Protein 1ZKI (pdb70)

Sequence (240 aa):
PAREEQISAYSELVGLDDPVSLGDGVVAEVRLPAAHLRRNRGGVHGGALFSLDVTGLACSSSHGFDRRQSVTLECKINYIRAVADGEVRCVARVLHHAGRRSLVVEAEVRQGDDKLVAKGQGTFAQLPAREQISAYSSELVGLDPVSLGDDGVAEVRLPAAHLRRNRGGVHGGALFSLDVTGLACSSSSHGFDRQSVTLECKINYIRRAVADGEVRCVARVLHAGRRRSLVVEAEVRQGDKLVAKGQGTFAQL

CATH classification: 3.10.129.10

InterPro domains:
  IPR003736 Phenylacetic acid degradation-related domain [TIGR00369] (16-126)
  IPR006683 Thioesterase domain [PF03061] (44-118)
  IPR029069 HotDog domain superfamily [SSF54637] (10-128)
  IPR052723 Acyl-coenzyme A thioesterase PaaI [PTHR42856] (12-125)

Foldseek 3Di:
DDQVLDDPVCVVQPKAWDDEDALKTKIKGFDQVCQDPVQFDPVSVVVVLVSLRSVCSHVPSVWHKAFPDKDKDFDDTGNGGMKMKMKGWPDDDPFKTKMKMWIADVVRTGMIMITMITTD/DPPVLDDPVCVVLPKAWDDEADLKTKIKGFDQVCQDPVQFDPVSVVVVLVSLRSLCRHVHSVWHKAFPDKDKDFDDTGNGGMKMKMKGWPDDDPFKTKMKMFIADVPHTGMIMITMITTD

Organism: Pseudomonas aeruginosa (strain ATCC 15692 / DSM 22644 / CIP 104116 / JCM 14847 / LMG 12228 / 1C / PRS 101 / PAO1) (NCBI:txid208964)

Structure (mmCIF, N/CA/C/O backbone):
data_1ZKI
#
_entry.id   1ZKI
#
_cell.length_a   57.948
_cell.length_b   57.948
_cell.length_c   113.502
_cell.angle_alpha   90.00
_cell.angle_beta   90.00
_cell.angle_gamma   120.00
#
_symmetry.space_group_name_H-M   'P 31 2 1'
#
loop_
_entity.id
_entity.type
_entity.pdbx_description
1 polymer 'hypothetical protein PA5202'
2 non-polymer 'ACETIC ACID'
3 water water
#
loop_
_atom_site.group_PDB
_atom_site.id
_atom_site.type_symbol
_atom_site.label_atom_id
_atom_site.label_alt_id
_atom_site.label_comp_id
_atom_site.label_asym_id
_atom_site.label_entity_id
_atom_site.label_seq_id
_atom_site.pdbx_PDB_ins_code
_atom_site.Cartn_x
_atom_site.Cartn_y
_atom_site.Cartn_z
_atom_site.occupancy
_atom_site.B_iso_or_equiv
_atom_site.auth_seq_id
_atom_site.auth_comp_id
_atom_site.auth_asym_id
_atom_site.auth_atom_id
_atom_site.pdbx_PDB_model_num
ATOM 9 N N . PRO A 1 7 ? 17.848 14.686 11.422 1.00 50.86 5 PRO A N 1
ATOM 10 C CA . PRO A 1 7 ? 18.686 13.989 12.404 1.00 48.95 5 PRO A CA 1
ATOM 11 C C . PRO A 1 7 ? 18.549 12.468 12.257 1.00 47.01 5 PRO A C 1
ATOM 12 O O . PRO A 1 7 ? 17.770 11.995 11.427 1.00 46.82 5 PRO A O 1
ATOM 16 N N . ALA A 1 8 ? 19.305 11.708 13.041 1.00 44.87 6 ALA A N 1
A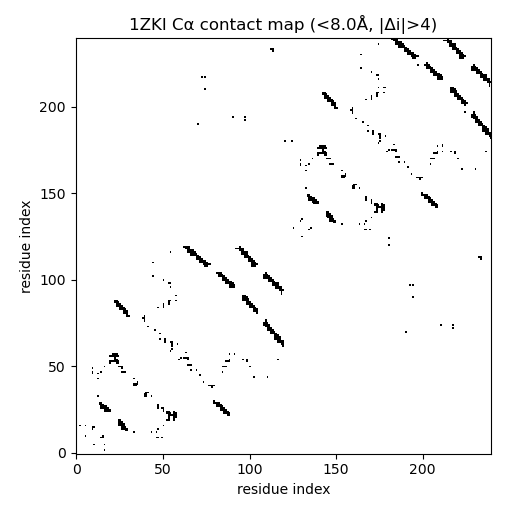TOM 17 C CA . ALA A 1 8 ? 19.242 10.249 12.973 1.00 42.78 6 ALA A CA 1
ATOM 18 C C . ALA A 1 8 ? 17.827 9.772 13.289 1.00 41.26 6 ALA A C 1
ATOM 19 O O . ALA A 1 8 ? 17.118 10.419 14.060 1.00 40.53 6 ALA A O 1
ATOM 21 N N . ARG A 1 9 ? 17.419 8.650 12.691 1.00 39.59 7 ARG A N 1
ATOM 22 C CA . ARG A 1 9 ? 16.077 8.098 12.917 1.00 37.97 7 ARG A CA 1
ATOM 23 C C . ARG A 1 9 ? 15.782 7.924 14.408 1.00 36.88 7 ARG A C 1
ATOM 24 O O . ARG A 1 9 ? 14.680 8.254 14.869 1.00 36.35 7 ARG A O 1
ATOM 32 N N A GLU A 1 10 ? 16.764 7.418 15.155 0.50 36.12 8 GLU A N 1
ATOM 33 N N B GLU A 1 10 ? 16.786 7.445 15.145 0.50 36.07 8 GLU A N 1
ATOM 34 C CA A GLU A 1 10 ? 16.604 7.169 16.591 0.50 35.64 8 GLU A CA 1
ATOM 35 C CA B GLU A 1 10 ? 16.691 7.177 16.585 0.50 35.54 8 GLU A CA 1
ATOM 36 C C A GLU A 1 10 ? 16.185 8.418 17.371 0.50 35.09 8 GLU A C 1
ATOM 37 C C B GLU A 1 10 ? 16.344 8.413 17.420 0.50 35.03 8 GLU A C 1
ATOM 38 O O A GLU A 1 10 ? 15.608 8.318 18.450 0.50 35.10 8 GLU A O 1
ATOM 39 O O B GLU A 1 10 ? 15.986 8.294 18.592 0.50 34.95 8 GLU A O 1
ATOM 50 N N . GLN A 1 11 ? 16.468 9.589 16.808 1.00 34.55 9 GLN A N 1
ATOM 51 C CA . GLN A 1 11 ? 16.152 10.869 17.448 1.00 33.68 9 GLN A CA 1
ATOM 52 C C . GLN A 1 11 ? 14.690 11.283 17.197 1.00 32.15 9 GLN A C 1
ATOM 53 O O . GLN A 1 11 ? 14.170 12.215 17.824 1.00 32.20 9 GLN A O 1
ATOM 67 N N . ILE A 1 13 ? 11.967 8.920 16.873 1.00 22.28 11 ILE A N 1
ATOM 68 C CA . ILE A 1 13 ? 11.030 7.827 17.108 1.00 19.77 11 ILE A CA 1
ATOM 69 C C . ILE A 1 13 ? 10.926 7.504 18.589 1.00 17.72 11 ILE A C 1
ATOM 70 O O . ILE A 1 13 ? 11.790 7.892 19.382 1.00 17.06 11 ILE A O 1
ATOM 75 N N . SER A 1 14 ? 9.859 6.808 18.956 1.00 15.28 12 SER A N 1
ATOM 76 C CA . SER A 1 14 ? 9.655 6.355 20.332 1.00 13.93 12 SER A CA 1
ATOM 77 C C . SER A 1 14 ? 9.261 4.875 20.272 1.00 12.90 12 SER A C 1
ATOM 78 O O . SER A 1 14 ? 8.974 4.360 19.188 1.00 12.28 12 SER A O 1
ATOM 81 N N . ALA A 1 15 ? 9.207 4.208 21.422 1.00 11.67 13 ALA A N 1
ATOM 82 C CA . ALA A 1 15 ? 8.737 2.821 21.461 1.00 11.26 13 ALA A CA 1
ATOM 83 C C . ALA A 1 15 ? 7.334 2.730 20.854 1.00 11.80 13 ALA A C 1
ATOM 84 O O . ALA A 1 15 ? 7.036 1.809 20.090 1.00 11.92 13 ALA A O 1
ATOM 86 N N . TYR A 1 16 ? 6.480 3.701 21.176 1.00 11.04 14 TYR A N 1
ATOM 87 C CA . TYR A 1 16 ? 5.113 3.644 20.674 1.00 11.40 14 TYR A CA 1
ATOM 88 C C . TYR A 1 16 ? 5.031 3.897 19.160 1.00 11.45 14 TYR A C 1
ATOM 89 O O . TYR A 1 16 ? 4.279 3.211 18.453 1.00 11.26 14 TYR A O 1
ATOM 98 N N . SER A 1 17 ? 5.813 4.844 18.646 1.00 11.39 15 SER A N 1
ATOM 99 C CA . SER A 1 17 ? 5.775 5.093 17.203 1.00 12.05 15 SER A CA 1
ATOM 100 C C . SER A 1 17 ? 6.261 3.843 16.468 1.00 11.77 15 SER A C 1
ATOM 101 O O . SER A 1 17 ? 5.725 3.478 15.438 1.00 12.18 15 SER A O 1
ATOM 104 N N . GLU A 1 18 ? 7.240 3.157 17.033 1.00 12.13 16 GLU A N 1
ATOM 105 C CA . GLU A 1 18 ? 7.726 1.890 16.455 1.00 11.98 16 GLU A CA 1
ATOM 106 C C . GLU A 1 18 ? 6.681 0.777 16.446 1.00 12.38 16 GLU A C 1
ATOM 107 O O . GLU A 1 18 ? 6.568 0.025 15.463 1.00 11.77 16 GLU A O 1
ATOM 113 N N . LEU A 1 19 ? 5.920 0.687 17.536 1.00 12.69 17 LEU A N 1
ATOM 114 C CA . LEU A 1 19 ? 4.861 -0.304 17.694 1.00 12.89 17 LEU A CA 1
ATOM 115 C C . LEU A 1 19 ? 3.817 -0.124 16.594 1.00 13.11 17 LEU A C 1
ATOM 116 O O . LEU A 1 19 ? 3.421 -1.079 15.923 1.00 12.86 17 LEU A O 1
ATOM 121 N N . VAL A 1 20 ? 3.385 1.114 16.404 1.00 12.28 18 VAL A N 1
ATOM 122 C CA . VAL A 1 20 ? 2.351 1.386 15.410 1.00 12.73 18 VAL A CA 1
ATOM 123 C C . VAL A 1 20 ? 2.889 1.176 13.983 1.00 13.35 18 VAL A C 1
ATOM 124 O O . VAL A 1 20 ? 2.133 0.816 13.065 1.00 13.47 18 VAL A O 1
ATOM 128 N N . GLY A 1 21 ? 4.191 1.402 13.809 1.00 13.29 19 GLY A N 1
ATOM 129 C CA . GLY A 1 21 ? 4.854 1.263 12.512 1.00 14.04 19 GLY A CA 1
ATOM 130 C C . GLY A 1 21 ? 5.051 2.586 11.790 1.00 13.94 19 GLY A C 1
ATOM 131 O O . GLY A 1 21 ? 5.170 2.623 10.552 1.00 13.67 19 GLY A O 1
ATOM 132 N N . LEU A 1 22 ? 5.111 3.672 12.564 1.00 14.03 20 LEU A N 1
ATOM 133 C CA . LEU A 1 22 ? 5.286 5.010 11.997 1.00 14.90 20 LEU A CA 1
ATOM 134 C C . LEU A 1 22 ? 6.716 5.149 11.505 1.00 15.47 20 LEU A C 1
ATOM 135 O O . LEU A 1 22 ? 7.650 4.745 12.178 1.00 16.82 20 LEU A O 1
ATOM 140 N N A ASP A 1 23 ? 6.870 5.830 10.386 0.50 15.14 21 ASP A N 1
ATOM 141 N N B ASP A 1 23 ? 6.881 5.626 10.268 0.50 15.42 21 ASP A N 1
ATOM 142 C CA A ASP A 1 23 ? 8.133 5.875 9.718 0.50 14.51 21 ASP A CA 1
ATOM 143 C CA B ASP A 1 23 ? 8.205 5.869 9.682 0.50 15.22 21 ASP A CA 1
ATOM 144 C C A ASP A 1 23 ? 8.362 7.311 9.221 0.50 14.56 21 ASP A C 1
ATOM 145 C C B ASP A 1 23 ? 8.315 7.335 9.282 0.50 14.87 21 ASP A C 1
ATOM 146 O O A ASP A 1 23 ? 7.746 7.722 8.237 0.50 13.90 21 ASP A O 1
ATOM 147 O O B ASP A 1 23 ? 7.583 7.783 8.399 0.50 14.29 21 ASP A O 1
ATOM 156 N N . PRO A 1 24 ? 9.232 8.090 9.909 1.00 14.93 22 PRO A N 1
ATOM 157 C CA . PRO A 1 24 ? 9.493 9.464 9.438 1.00 14.39 22 PRO A CA 1
ATOM 158 C C . PRO A 1 24 ? 9.998 9.458 8.000 1.00 14.12 22 PRO A C 1
ATOM 159 O O . PRO A 1 24 ? 10.782 8.573 7.6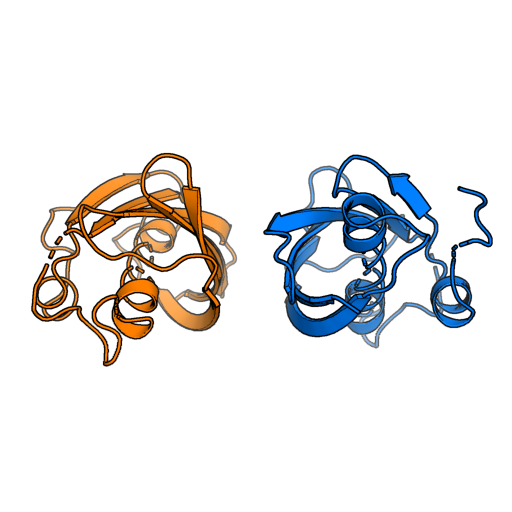38 1.00 14.78 22 PRO A O 1
ATOM 163 N N . VAL A 1 25 ? 9.530 10.416 7.198 1.00 13.10 23 VAL A N 1
ATOM 164 C CA . VAL A 1 25 ? 9.902 10.526 5.780 1.00 13.40 23 VAL A CA 1
ATOM 165 C C . VAL A 1 25 ? 10.771 11.757 5.530 1.00 14.11 23 VAL A C 1
ATOM 166 O O . VAL A 1 25 ? 11.832 11.658 4.887 1.00 14.04 23 VAL A O 1
ATOM 170 N N . SER A 1 26 ? 10.332 12.916 6.022 1.00 14.43 24 SER A N 1
ATOM 171 C CA . SER A 1 26 ? 11.083 14.155 5.814 1.00 15.66 24 SER A CA 1
ATOM 172 C C . SER A 1 26 ? 10.749 15.217 6.851 1.00 16.30 24 SER A C 1
ATOM 173 O O . SER A 1 26 ? 9.742 15.124 7.549 1.00 15.12 24 SER A O 1
ATOM 176 N N . LEU A 1 27 ? 11.616 16.214 6.932 1.00 17.43 25 LEU A N 1
ATOM 177 C CA . LEU A 1 27 ? 11.419 17.386 7.780 1.00 19.26 25 LEU A CA 1
ATOM 178 C C . LEU A 1 27 ? 11.827 18.626 7.005 1.00 20.54 25 LEU A C 1
ATOM 179 O O . LEU A 1 27 ? 12.825 18.609 6.269 1.00 20.98 25 LEU A O 1
ATOM 184 N N . GLY A 1 28 ? 11.071 19.699 7.189 1.00 20.65 26 GLY A N 1
ATOM 185 C CA . GLY A 1 28 ? 11.389 20.992 6.615 1.00 21.55 26 GLY A CA 1
ATOM 186 C C . GLY A 1 28 ? 11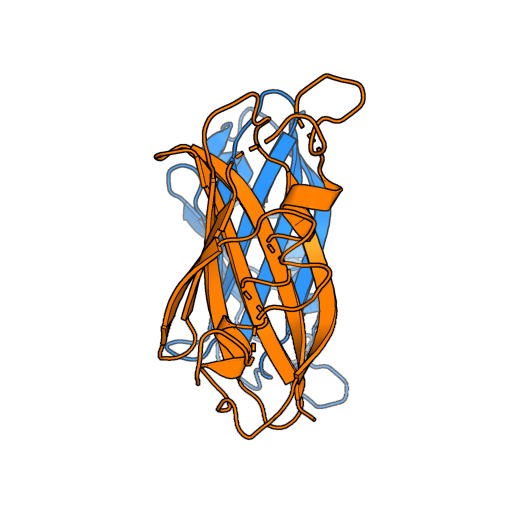.359 22.012 7.732 1.00 21.22 26 GLY A C 1
ATOM 187 O O . GLY A 1 28 ? 11.548 21.673 8.888 1.00 21.69 26 GLY A O 1
ATOM 188 N N . ASP A 1 29 ? 11.144 23.266 7.378 1.00 21.64 27 ASP A N 1
ATOM 189 C CA . ASP A 1 29 ? 11.131 24.338 8.354 1.00 20.74 27 ASP A CA 1
ATOM 190 C C . ASP A 1 29 ? 9.722 24.431 8.918 1.00 18.89 27 ASP A C 1
ATOM 191 O O . ASP A 1 29 ? 8.870 25.131 8.349 1.00 18.36 27 ASP A O 1
ATOM 196 N N . GLY A 1 30 ? 9.483 23.728 10.025 1.00 16.90 28 GLY A N 1
ATOM 197 C CA . GLY A 1 30 ? 8.156 23.709 10.661 1.00 15.28 28 GLY A CA 1
ATOM 198 C C . GLY A 1 30 ? 7.182 22.808 9.916 1.00 14.49 28 GLY A C 1
ATOM 199 O O . GLY A 1 30 ? 5.977 23.013 9.974 1.00 14.76 28 GLY A O 1
ATOM 200 N N A VAL A 1 31 ? 7.715 21.810 9.217 0.50 13.99 29 VAL A N 1
ATOM 201 N N B VAL A 1 31 ? 7.730 21.813 9.219 0.50 13.86 29 VAL A N 1
ATOM 202 C CA A VAL A 1 31 ? 6.900 20.857 8.461 0.50 13.35 29 VAL A CA 1
ATOM 203 C CA B VAL A 1 31 ? 6.959 20.856 8.422 0.50 13.11 29 VAL A CA 1
ATOM 204 C C A VAL A 1 31 ? 7.541 19.465 8.550 0.50 13.07 29 VAL A C 1
ATOM 205 C C B VAL A 1 31 ? 7.555 19.460 8.642 0.50 12.90 29 VAL A C 1
ATOM 206 O O A VAL A 1 31 ? 8.772 19.335 8.555 0.50 13.01 29 VAL A O 1
ATOM 207 O O B VAL A 1 31 ? 8.774 19.318 8.814 0.50 12.74 29 VAL A O 1
ATOM 214 N N . ALA A 1 32 ? 6.705 18.433 8.650 1.00 12.30 30 ALA A N 1
ATOM 215 C CA . ALA A 1 32 ? 7.183 17.058 8.696 1.00 12.20 30 ALA A CA 1
ATOM 216 C C . ALA A 1 32 ? 6.251 16.134 7.943 1.00 12.23 30 ALA A C 1
ATOM 217 O O . ALA A 1 32 ? 5.064 16.432 7.796 1.00 12.57 30 ALA A O 1
ATOM 219 N N . GLU A 1 33 ? 6.798 15.025 7.456 1.00 11.62 31 GLU A N 1
ATOM 220 C CA . GLU A 1 33 ? 5.997 13.989 6.823 1.00 12.53 31 GLU A CA 1
ATOM 221 C C . GLU A 1 33 ? 6.373 12.650 7.431 1.00 11.85 31 GLU A C 1
ATOM 222 O O . GLU A 1 33 ? 7.557 12.350 7.604 1.00 10.79 31 GLU A O 1
ATOM 228 N N . VAL A 1 34 ? 5.350 11.856 7.732 1.00 11.46 32 VAL A N 1
ATOM 229 C CA . VAL A 1 34 ? 5.515 10.513 8.297 1.00 11.26 32 VAL A CA 1
ATOM 230 C C . VAL A 1 34 ? 4.622 9.541 7.515 1.00 11.50 32 VAL A C 1
ATOM 231 O O . VAL A 1 34 ? 3.510 9.917 7.122 1.00 11.52 32 VAL A O 1
ATOM 235 N N . ARG A 1 35 ? 5.095 8.314 7.281 1.00 11.48 33 ARG A N 1
ATOM 236 C CA . ARG A 1 35 ? 4.288 7.308 6.574 1.00 11.62 33 ARG A CA 1
ATOM 237 C C . ARG A 1 35 ? 3.866 6.217 7.541 1.00 12.35 33 ARG A C 1
ATOM 238 O O . ARG A 1 35 ? 4.542 5.982 8.553 1.00 11.81 33 ARG A O 1
ATOM 246 N N . LEU A 1 36 ? 2.757 5.556 7.218 1.00 11.77 34 LEU A N 1
ATOM 247 C CA . LEU A 1 36 ? 2.215 4.460 8.020 1.00 12.40 34 LEU A CA 1
ATOM 248 C C . LEU A 1 36 ? 1.636 3.414 7.079 1.00 12.62 34 LEU A C 1
ATOM 249 O O . LEU A 1 36 ? 0.573 3.638 6.498 1.00 12.19 34 LEU A O 1
ATOM 254 N N . PRO A 1 37 ? 2.340 2.279 6.919 1.00 12.95 35 PRO A N 1
ATOM 255 C CA . PRO A 1 37 ? 1.790 1.181 6.122 1.00 13.44 35 PRO A CA 1
ATOM 256 C C . PRO A 1 37 ? 0.727 0.417 6.904 1.00 14.08 35 PRO A C 1
ATOM 257 O O . PRO A 1 37 ? 0.867 0.227 8.132 1.00 13.82 35 PRO A O 1
ATOM 269 N N . ALA A 1 39 ? -1.203 -2.682 8.447 1.00 14.46 37 ALA A N 1
ATOM 270 C CA . ALA A 1 39 ? -0.788 -3.974 8.953 1.00 13.35 37 ALA A CA 1
ATOM 271 C C . ALA A 1 39 ? -1.967 -4.576 9.704 1.00 12.45 37 ALA A C 1
ATOM 272 O O . ALA A 1 39 ? -2.875 -3.854 10.100 1.00 12.15 37 ALA A O 1
ATOM 274 N N . ALA A 1 40 ? -1.920 -5.889 9.916 1.00 11.96 38 ALA A N 1
ATOM 275 C CA . ALA A 1 40 ? -3.022 -6.610 10.548 1.00 11.59 38 ALA A CA 1
ATOM 276 C C . ALA A 1 40 ? -3.399 -5.960 11.887 1.00 11.71 38 ALA A C 1
ATOM 277 O O . ALA A 1 40 ? -4.588 -5.799 12.193 1.00 11.75 38 ALA A O 1
ATOM 279 N N . HIS A 1 41 ? -2.391 -5.589 12.680 1.00 10.97 39 HIS A N 1
ATOM 280 C CA . HIS A 1 41 ? -2.637 -5.084 14.029 1.00 11.10 39 HIS A CA 1
ATOM 281 C C . HIS A 1 41 ? -3.149 -3.642 14.079 1.00 11.36 39 HIS A C 1
ATOM 282 O O . HIS A 1 41 ? -3.360 -3.103 15.173 1.00 11.68 39 HIS A O 1
ATOM 289 N N . LEU A 1 42 ? -3.355 -3.021 12.916 1.00 11.19 40 LEU A N 1
ATOM 290 C CA . LEU A 1 42 ? -3.972 -1.691 12.840 1.00 12.15 40 LEU A CA 1
ATOM 291 C C . LEU A 1 42 ? -5.473 -1.752 12.545 1.00 12.43 40 LEU A C 1
ATOM 292 O O . LEU A 1 42 ? -6.141 -0.716 12.539 1.00 12.54 40 LEU A O 1
ATOM 297 N N . ARG A 1 43 ? -6.009 -2.957 12.318 1.00 13.05 41 ARG A N 1
ATOM 298 C CA A ARG A 1 43 ? -7.409 -3.059 11.904 0.50 13.16 41 ARG A CA 1
ATOM 299 C CA B ARG A 1 43 ? -7.422 -3.122 11.923 0.50 13.42 41 ARG A CA 1
ATOM 300 C C . ARG A 1 43 ? -8.378 -2.834 13.072 1.00 13.28 41 ARG A C 1
ATOM 301 O O . ARG A 1 43 ? -8.144 -3.271 14.213 1.00 12.47 41 ARG A O 1
ATOM 316 N N . ASN A 1 44 ? -9.453 -2.106 12.779 1.00 13.48 42 ASN A N 1
ATOM 317 C CA . ASN A 1 44 ? -10.543 -1.972 13.741 1.00 14.13 42 ASN A CA 1
ATOM 318 C C . ASN A 1 44 ? -11.555 -3.107 13.487 1.00 15.13 42 ASN A C 1
ATOM 319 O O . ASN A 1 44 ? -11.268 -4.033 12.726 1.00 14.59 42 ASN A O 1
ATOM 324 N N . ARG A 1 45 ? -12.720 -3.051 14.121 1.00 16.53 43 ARG A N 1
ATOM 325 C CA . ARG A 1 45 ? -13.686 -4.146 13.971 1.00 18.42 43 ARG A CA 1
ATOM 326 C C . ARG A 1 45 ? -14.237 -4.236 12.539 1.00 18.53 43 ARG A C 1
ATOM 327 O O . ARG A 1 45 ? -14.655 -5.310 12.097 1.00 19.16 43 ARG A O 1
ATOM 335 N N . GLY A 1 46 ? -14.207 -3.111 11.822 1.00 18.27 44 GLY A N 1
ATOM 336 C CA . GLY A 1 46 ? -14.640 -3.056 10.419 1.00 17.96 44 GLY A CA 1
ATOM 337 C C . GLY A 1 46 ? -13.557 -3.455 9.429 1.00 17.38 44 GLY A C 1
ATOM 338 O O . GLY A 1 46 ? -13.770 -3.437 8.207 1.00 17.51 44 GLY A O 1
ATOM 339 N N . GLY A 1 47 ? -12.388 -3.809 9.943 1.00 16.20 45 GLY A N 1
ATOM 340 C CA . GLY A 1 47 ? -11.281 -4.260 9.103 1.00 15.84 45 GLY A CA 1
ATOM 341 C C . GLY A 1 47 ? -10.513 -3.155 8.397 1.00 16.09 45 GLY A C 1
ATOM 342 O O . GLY A 1 47 ? -9.729 -3.441 7.475 1.00 17.28 45 GLY A O 1
ATOM 343 N N . VAL A 1 48 ? -10.714 -1.904 8.821 1.00 14.38 46 VAL A N 1
ATOM 344 C CA . VAL A 1 48 ? -9.980 -0.755 8.262 1.00 13.59 46 VAL A CA 1
ATOM 345 C C . VAL A 1 48 ? -9.017 -0.131 9.287 1.00 13.46 46 VAL A C 1
ATOM 346 O O . VAL A 1 48 ? -9.056 -0.474 10.471 1.00 11.80 46 VAL A O 1
ATOM 358 N N . HIS A 1 50 ? -7.520 1.705 12.133 1.00 12.72 48 HIS A N 1
ATOM 359 C CA . HIS A 1 50 ? -8.205 2.188 13.328 1.00 12.88 48 HIS A CA 1
ATOM 360 C C . HIS A 1 50 ? -8.000 3.697 13.488 1.00 11.88 48 HIS A C 1
ATOM 361 O O . HIS A 1 50 ? -6.917 4.224 13.209 1.00 12.00 48 HIS A O 1
ATOM 368 N N . GLY A 1 51 ? -9.053 4.391 13.908 1.00 12.79 49 GLY A N 1
ATOM 369 C CA . GLY A 1 51 ? -8.961 5.823 14.172 1.00 12.85 49 GLY A CA 1
ATOM 370 C C . GLY A 1 51 ? -7.839 6.178 15.143 1.00 12.27 49 GLY A C 1
ATOM 371 O O . GLY A 1 51 ? -7.241 7.247 15.034 1.00 12.34 49 GLY A O 1
ATOM 372 N N . GLY A 1 52 ? -7.566 5.294 16.103 1.00 11.56 50 GLY A N 1
ATOM 373 C CA . GLY A 1 52 ? -6.475 5.534 17.035 1.00 11.73 50 GLY A CA 1
ATOM 374 C C . GLY A 1 52 ? -5.117 5.517 16.344 1.00 11.93 50 GLY A C 1
ATOM 375 O O . GLY A 1 52 ? -4.213 6.275 16.713 1.00 12.25 50 GLY A O 1
ATOM 376 N N . ALA A 1 53 ? -4.953 4.627 15.360 1.00 11.02 51 ALA A N 1
ATOM 377 C CA . ALA A 1 53 ? -3.681 4.549 14.621 1.00 11.70 51 ALA A CA 1
ATOM 378 C C . ALA A 1 53 ? -3.484 5.792 13.768 1.00 11.77 51 ALA A C 1
ATOM 379 O O . ALA A 1 53 ? -2.387 6.360 13.709 1.00 11.71 51 ALA A O 1
ATOM 381 N N . LEU A 1 54 ? -4.562 6.233 13.134 1.00 11.31 52 LEU A N 1
ATOM 382 C CA . LEU A 1 54 ? -4.517 7.484 12.370 1.00 12.12 52 LEU A CA 1
ATOM 383 C C . LEU A 1 54 ? -4.192 8.685 13.263 1.00 11.76 52 LEU A C 1
ATOM 384 O O . LEU A 1 54 ? -3.374 9.538 12.885 1.00 11.50 52 LEU A O 1
ATOM 389 N N . PHE A 1 55 ? -4.809 8.757 14.439 1.00 12.10 53 PHE A N 1
ATOM 390 C CA . PHE A 1 55 ? -4.493 9.844 15.345 1.00 11.81 53 PHE A CA 1
ATOM 391 C C . PHE A 1 55 ? -3.032 9.770 15.803 1.00 11.74 53 PHE A C 1
ATOM 392 O O . PHE A 1 55 ? -2.365 10.796 15.893 1.00 12.69 53 PHE A O 1
ATOM 400 N N . SER A 1 56 ? -2.544 8.567 16.106 1.00 11.63 54 SER A N 1
ATOM 401 C CA . SER A 1 56 ? -1.164 8.381 16.564 1.00 11.37 54 SER A CA 1
ATOM 402 C C . SER A 1 56 ? -0.200 8.888 15.495 1.00 11.72 54 SER A C 1
ATOM 403 O O . SER A 1 56 ? 0.733 9.616 15.785 1.00 11.57 54 SER A O 1
ATOM 406 N N . LEU A 1 57 ? -0.467 8.522 14.248 1.00 11.15 55 LEU A N 1
ATOM 407 C CA . LEU A 1 57 ? 0.289 9.043 13.128 1.00 11.80 55 LEU A CA 1
ATOM 408 C C . LEU A 1 57 ? 0.286 10.573 13.135 1.00 12.57 55 LEU A C 1
ATOM 409 O O . LEU A 1 57 ? 1.363 11.209 13.062 1.00 12.12 55 LEU A O 1
ATOM 422 N N . ASP A 1 59 ? -0.410 12.762 15.623 1.00 13.60 57 ASP A N 1
ATOM 423 C CA . ASP A 1 59 ? 0.266 13.337 16.798 1.00 14.11 57 ASP A CA 1
ATOM 424 C C . ASP A 1 59 ? 1.798 13.290 16.630 1.00 13.88 57 ASP A C 1
ATOM 425 O O . ASP A 1 59 ? 2.514 14.271 16.915 1.00 14.15 57 ASP A O 1
ATOM 430 N N . VAL A 1 60 ? 2.308 12.159 16.147 1.00 12.70 58 VAL A N 1
ATOM 431 C CA . VAL A 1 60 ? 3.745 12.022 15.933 1.00 12.43 58 VAL A CA 1
ATOM 432 C C . VAL A 1 60 ? 4.266 12.999 14.877 1.00 11.85 58 VAL A C 1
ATOM 433 O O . VAL A 1 60 ? 5.298 13.637 15.081 1.00 12.17 58 VAL A O 1
ATOM 437 N N . THR A 1 61 ? 3.560 13.096 13.754 1.00 10.99 59 THR A N 1
ATOM 438 C CA . THR A 1 61 ? 3.952 14.019 12.682 1.00 10.75 59 THR A CA 1
ATOM 439 C C . THR A 1 61 ? 3.936 15.476 13.170 1.00 10.72 59 THR A C 1
ATOM 440 O O . THR A 1 61 ? 4.842 16.246 12.875 1.00 10.18 59 THR A O 1
ATOM 452 N N . GLY A 1 63 ? 4.341 16.482 16.289 1.00 11.72 61 GLY A N 1
ATOM 453 C CA . GLY A 1 63 ? 5.487 16.640 17.193 1.00 11.59 61 GLY A CA 1
ATOM 454 C C . GLY A 1 63 ? 6.790 16.899 16.442 1.00 11.89 61 GLY A C 1
ATOM 455 O O . GLY A 1 63 ? 7.605 17.735 16.852 1.00 12.28 61 GLY A O 1
ATOM 456 N N . LEU A 1 64 ? 6.980 16.167 15.345 1.00 11.25 62 LEU A N 1
ATOM 457 C CA . LEU A 1 64 ? 8.168 16.304 14.508 1.00 11.09 62 LEU A CA 1
ATOM 458 C C . L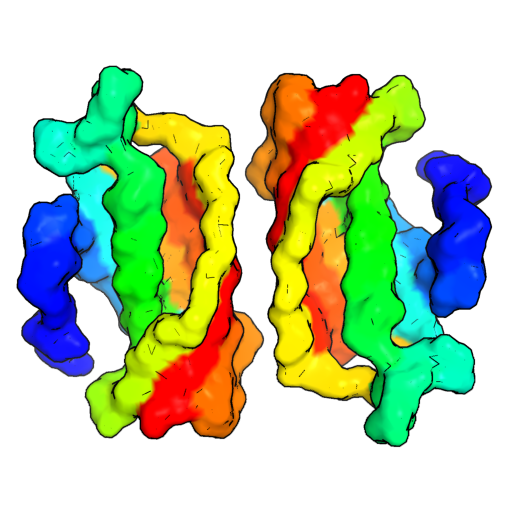EU A 1 64 ? 8.198 17.656 13.791 1.00 11.39 62 LEU A C 1
ATOM 459 O O . LEU A 1 64 ? 9.252 18.273 13.656 1.00 11.04 62 LEU A O 1
ATOM 464 N N . ALA A 1 65 ? 7.031 18.124 13.335 1.00 11.37 63 ALA A N 1
ATOM 465 C CA . ALA A 1 65 ? 6.928 19.467 12.762 1.00 11.55 63 ALA A CA 1
ATOM 466 C C . ALA A 1 65 ? 7.325 20.515 13.799 1.00 12.56 63 ALA A C 1
ATOM 467 O O . ALA A 1 65 ? 8.077 21.430 13.489 1.00 12.17 63 ALA A O 1
ATOM 469 N N . CYS A 1 66 ? 6.855 20.356 15.039 1.00 12.27 64 CYS A N 1
ATOM 470 C CA . CYS A 1 66 ? 7.250 21.270 16.118 1.00 14.13 64 CYS A CA 1
ATOM 471 C C . CYS A 1 66 ? 8.749 21.240 16.341 1.00 14.68 64 CYS A C 1
ATOM 472 O O . CYS A 1 66 ? 9.381 22.281 16.422 1.00 14.58 64 CYS A O 1
ATOM 475 N N . SER A 1 67 ? 9.315 20.040 16.401 1.00 15.07 65 SER A N 1
ATOM 476 C CA . SER A 1 67 ? 10.752 19.900 16.573 1.00 15.96 65 SER A CA 1
ATOM 477 C C . SER A 1 67 ? 11.535 20.546 15.434 1.00 16.42 65 SER A C 1
ATOM 478 O O . SER A 1 67 ? 12.626 21.086 15.652 1.00 17.10 65 SER A O 1
ATOM 481 N N . SER A 1 68 ? 10.985 20.528 14.223 1.00 17.12 66 SER A N 1
ATOM 482 C CA . SER A 1 68 ? 11.702 21.137 13.098 1.00 18.10 66 SER A CA 1
ATOM 483 C C . SER A 1 68 ? 11.650 22.661 13.174 1.00 18.58 66 SER A C 1
ATOM 484 O O . SER A 1 68 ? 12.467 23.343 12.555 1.00 19.51 66 SER A O 1
ATOM 487 N N . SER A 1 69 ? 10.700 23.183 13.946 1.00 18.99 67 SER A N 1
ATOM 488 C CA . SER A 1 69 ? 10.551 24.621 14.163 1.00 19.45 67 SER A CA 1
ATOM 489 C C . SER A 1 69 ? 11.442 25.115 15.301 1.00 19.79 67 SER A C 1
ATOM 490 O O . SER A 1 69 ? 12.212 26.072 15.122 1.00 19.69 67 SER A O 1
ATOM 493 N N . HIS A 1 70 ? 11.335 24.484 16.473 1.00 19.80 68 HIS A N 1
ATOM 494 C CA . HIS A 1 70 ? 12.136 24.916 17.635 1.00 20.55 68 HIS A CA 1
ATOM 495 C C . HIS A 1 70 ? 13.517 24.250 17.761 1.00 21.10 68 HIS A C 1
ATOM 496 O O . HIS A 1 70 ? 14.343 24.660 18.596 1.00 21.52 68 HIS A O 1
ATOM 503 N N . GLY A 1 71 ? 13.771 23.247 16.922 1.00 21.49 69 GLY A N 1
ATOM 504 C CA . GLY A 1 71 ? 15.022 22.490 16.972 1.00 21.58 69 GLY A CA 1
ATOM 505 C C . GLY A 1 71 ? 14.893 21.283 17.880 1.00 22.20 69 GLY A C 1
ATOM 506 O O . GLY A 1 71 ? 14.123 21.296 18.851 1.00 21.89 69 GLY A O 1
ATOM 507 N N . PHE A 1 72 ? 15.661 20.238 17.572 1.00 22.68 70 PHE A N 1
ATOM 508 C CA . PHE A 1 72 ? 15.613 18.988 18.341 1.00 23.14 70 PHE A CA 1
ATOM 509 C C . PHE A 1 72 ? 16.348 19.099 19.672 1.00 23.70 70 PHE A C 1
ATOM 510 O O . PHE A 1 72 ? 16.289 18.187 20.505 1.00 24.13 70 PHE A O 1
ATOM 518 N N . ASP A 1 73 ? 17.018 20.233 19.871 1.00 23.93 71 ASP A N 1
ATOM 519 C CA . ASP A 1 73 ? 17.670 20.555 21.138 1.00 24.67 71 ASP A CA 1
ATOM 520 C C . ASP A 1 73 ? 16.678 21.172 22.129 1.00 24.49 71 ASP A C 1
ATOM 521 O O . ASP A 1 73 ? 17.040 21.489 23.266 1.00 24.82 71 ASP A O 1
ATOM 526 N N . ARG A 1 74 ? 15.449 21.392 21.666 1.00 24.09 72 ARG A N 1
ATOM 527 C CA A ARG A 1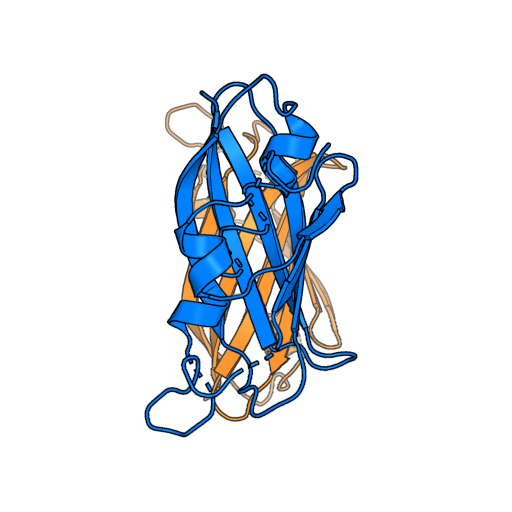 74 ? 14.367 21.871 22.520 0.50 23.88 72 ARG A CA 1
ATOM 528 C CA B ARG A 1 74 ? 14.367 21.882 22.514 0.50 23.83 72 ARG A CA 1
ATOM 529 C C . ARG A 1 74 ? 13.197 20.898 22.452 1.00 23.48 72 ARG A C 1
ATOM 530 O O . ARG A 1 74 ? 13.129 20.065 21.542 1.00 23.26 72 ARG A O 1
ATOM 545 N N . GLN A 1 75 ? 12.285 20.998 23.418 1.00 22.79 73 GLN A N 1
ATOM 546 C CA . GLN A 1 75 ? 11.165 20.067 23.496 1.00 22.57 73 GLN A CA 1
ATOM 547 C C . GLN A 1 75 ? 9.825 20.791 23.481 1.00 21.44 73 GLN A C 1
ATOM 548 O O . GLN A 1 75 ? 9.724 21.940 23.910 1.00 20.42 73 GLN A O 1
ATOM 554 N N . SER A 1 76 ? 8.809 20.099 22.965 1.00 20.25 74 SER A N 1
ATOM 555 C CA . SER A 1 76 ? 7.417 20.525 23.090 1.00 19.57 74 SER A CA 1
ATOM 556 C C . SER A 1 76 ? 6.581 19.281 23.363 1.00 19.25 74 SER A C 1
ATOM 557 O O . SER A 1 76 ? 7.005 18.160 23.047 1.00 19.75 74 SER A O 1
ATOM 560 N N . VAL A 1 77 ? 5.405 19.475 23.958 1.00 18.06 75 VAL A N 1
ATOM 561 C CA . VAL A 1 77 ? 4.488 18.368 24.236 1.00 17.33 75 VAL A CA 1
ATOM 562 C C . VAL A 1 77 ? 3.077 18.770 23.819 1.00 16.49 75 VAL A C 1
ATOM 563 O O . VAL A 1 77 ? 2.727 19.957 23.867 1.00 15.23 75 VAL A O 1
ATOM 567 N N . THR A 1 78 ? 2.289 17.788 23.397 1.00 16.39 76 THR A N 1
ATOM 568 C CA . THR A 1 78 ? 0.916 18.049 22.986 1.00 15.91 76 THR A CA 1
ATOM 569 C C . THR A 1 78 ? 0.063 18.518 24.171 1.00 15.10 76 THR A C 1
ATOM 570 O O . THR A 1 78 ? 0.004 17.831 25.217 1.00 14.92 76 THR A O 1
ATOM 574 N N . LEU A 1 79 ? -0.571 19.686 24.044 1.00 13.00 77 LEU A N 1
ATOM 575 C CA . LEU A 1 79 ? -1.596 20.088 25.005 1.00 12.70 77 LEU A CA 1
ATOM 576 C C . LEU A 1 79 ? -2.948 19.474 24.622 1.00 11.62 77 LEU A C 1
ATOM 577 O O . LEU A 1 79 ? -3.680 18.977 25.482 1.00 11.87 77 LEU A O 1
ATOM 582 N N . GLU A 1 80 ? -3.292 19.560 23.338 1.00 10.79 78 GLU A N 1
ATOM 583 C CA . GLU A 1 80 ? -4.594 19.072 22.867 1.00 10.53 78 GLU A CA 1
ATOM 584 C C . GLU A 1 80 ? -4.541 18.880 21.367 1.00 10.86 78 GLU A C 1
ATOM 585 O O . GLU A 1 80 ? -3.692 19.452 20.706 1.00 10.81 78 GLU A O 1
ATOM 591 N N . CYS A 1 81 ? -5.467 18.097 20.839 1.00 12.28 79 CYS A N 1
ATOM 592 C CA . CYS A 1 81 ? -5.568 17.901 19.389 1.00 11.61 79 CYS A CA 1
ATOM 593 C C . CYS A 1 81 ? -6.989 17.526 19.042 1.00 11.97 79 CYS A C 1
ATOM 594 O O . CYS A 1 81 ? -7.687 16.910 19.857 1.00 12.38 79 CYS A O 1
ATOM 597 N N . LYS A 1 82 ? -7.397 17.860 17.820 1.00 10.59 80 LYS A N 1
ATOM 598 C CA . LYS A 1 82 ? -8.734 17.565 17.319 1.00 11.27 80 LYS A CA 1
ATOM 599 C C . LYS A 1 82 ? -8.561 17.003 15.928 1.00 11.05 80 LYS A C 1
ATOM 600 O O . LYS A 1 82 ? -7.829 17.574 15.136 1.00 11.63 80 LYS A O 1
ATOM 606 N N . ILE A 1 83 ? -9.253 15.905 15.639 1.00 10.58 81 ILE A N 1
ATOM 607 C CA . ILE A 1 83 ? -9.119 15.218 14.349 1.00 10.24 81 ILE A CA 1
ATOM 608 C C . ILE A 1 83 ? -10.498 14.968 13.749 1.00 10.52 81 ILE A C 1
ATOM 609 O O . ILE A 1 83 ? -11.448 14.695 14.487 1.00 11.06 81 ILE A O 1
ATOM 614 N N . ASN A 1 84 ? -10.608 15.066 12.419 1.00 9.54 82 ASN A N 1
ATOM 615 C CA . ASN A 1 84 ? -11.787 14.596 11.681 1.00 10.44 82 ASN A CA 1
ATOM 616 C C . ASN A 1 84 ? -11.379 13.423 10.831 1.00 11.34 82 ASN A C 1
ATOM 617 O O . ASN A 1 84 ? -10.338 13.466 10.176 1.00 11.61 82 ASN A O 1
ATOM 622 N N . TYR A 1 85 ? -12.218 12.398 10.826 1.00 11.55 83 TYR A N 1
ATOM 623 C CA . TYR A 1 85 ? -12.003 11.218 9.985 1.00 11.82 83 TYR A CA 1
ATOM 624 C C . TYR A 1 85 ? -12.881 11.337 8.765 1.00 12.04 83 TYR A C 1
ATOM 625 O O . TYR A 1 85 ? -14.108 11.490 8.877 1.00 11.78 83 TYR A O 1
ATOM 634 N N . ILE A 1 86 ? -12.268 11.255 7.599 1.00 12.70 84 ILE A N 1
ATOM 635 C CA . ILE A 1 86 ? -13.019 11.558 6.379 1.00 14.08 84 ILE A CA 1
ATOM 636 C C . ILE A 1 86 ? -13.381 10.297 5.616 1.00 14.50 84 ILE A C 1
ATOM 637 O O . ILE A 1 86 ? -14.540 10.115 5.210 1.00 14.72 84 ILE A O 1
ATOM 642 N N . ARG A 1 87 ? -12.408 9.422 5.397 1.00 14.56 85 ARG A N 1
ATOM 643 C CA . ARG A 1 87 ? -12.762 8.104 4.858 1.00 15.79 85 ARG A CA 1
ATOM 644 C C . ARG A 1 87 ? -11.830 7.010 5.333 1.00 15.28 85 ARG A C 1
ATOM 645 O O . ARG A 1 87 ? -10.739 7.305 5.820 1.00 15.64 85 ARG A O 1
ATOM 653 N N . ALA A 1 88 ? -12.279 5.764 5.168 1.00 14.67 86 ALA A N 1
ATOM 654 C CA . ALA A 1 88 ? -11.582 4.599 5.705 1.00 14.55 86 ALA A CA 1
ATOM 655 C C . ALA A 1 88 ? -10.437 4.177 4.800 1.00 14.76 86 ALA A C 1
ATOM 656 O O . ALA A 1 88 ? -10.515 4.311 3.567 1.00 14.71 86 ALA A O 1
ATOM 658 N N . VAL A 1 89 ? -9.398 3.628 5.418 1.00 14.96 87 VAL A N 1
ATOM 659 C CA . VAL A 1 89 ? -8.250 3.068 4.708 1.00 16.05 87 VAL A CA 1
ATOM 660 C C . VAL A 1 89 ? -8.219 1.545 4.925 1.00 16.35 87 VAL A C 1
ATOM 661 O O . VAL A 1 89 ? -8.202 1.087 6.054 1.00 16.10 87 VAL A O 1
ATOM 665 N N . ALA A 1 90 ? -8.228 0.771 3.841 1.00 17.38 88 ALA A N 1
ATOM 666 C CA . ALA A 1 90 ? -8.287 -0.697 3.951 1.00 18.67 88 ALA A CA 1
ATOM 667 C C . ALA A 1 90 ? -6.950 -1.376 3.651 1.00 19.11 88 ALA A C 1
ATOM 668 O O . ALA A 1 90 ? -6.724 -2.528 4.047 1.00 19.26 88 ALA A O 1
ATOM 670 N N . ASP A 1 91 ? -6.064 -0.674 2.949 1.00 18.64 89 ASP A N 1
ATOM 671 C CA . ASP A 1 91 ? -4.771 -1.257 2.597 1.00 19.25 89 ASP A CA 1
ATOM 672 C C . ASP A 1 91 ? -3.779 -0.205 2.133 1.00 17.90 89 ASP A C 1
ATOM 673 O O . ASP A 1 91 ? -4.126 0.979 2.023 1.00 18.23 89 ASP A O 1
ATOM 678 N N . GLY A 1 92 ? -2.560 -0.648 1.842 1.00 16.84 90 GLY A N 1
ATOM 679 C CA . GLY A 1 92 ? -1.516 0.232 1.332 1.00 16.24 90 GLY A CA 1
ATOM 680 C C . GLY A 1 92 ? -0.962 1.075 2.464 1.00 16.25 90 GLY A C 1
ATOM 681 O O . GLY A 1 92 ? -0.913 0.623 3.611 1.00 17.61 90 GLY A O 1
ATOM 682 N N . GLU A 1 93 ? -0.549 2.296 2.163 1.00 14.01 91 GLU A N 1
ATOM 683 C CA . GLU A 1 93 ? -0.030 3.159 3.212 1.00 12.75 91 GLU A CA 1
ATOM 684 C C . GLU A 1 93 ? -0.644 4.547 3.161 1.00 12.67 91 GLU A C 1
ATOM 685 O O . GLU A 1 93 ? -1.172 4.978 2.128 1.00 11.84 91 GLU A O 1
ATOM 691 N N . VAL A 1 94 ? -0.528 5.249 4.279 1.00 12.37 92 VAL A N 1
ATOM 692 C CA . VAL A 1 94 ? -0.941 6.648 4.328 1.00 11.67 92 VAL A CA 1
ATOM 693 C C . VAL A 1 94 ? 0.251 7.538 4.651 1.00 12.17 92 VAL A C 1
ATOM 694 O O . VAL A 1 94 ? 1.240 7.084 5.253 1.00 12.23 92 VAL A O 1
ATOM 698 N N . ARG A 1 95 ? 0.146 8.801 4.242 1.00 11.89 93 ARG A N 1
ATOM 699 C CA . ARG A 1 95 ? 1.150 9.811 4.540 1.00 11.79 93 ARG A CA 1
ATOM 700 C C . ARG A 1 95 ? 0.485 10.907 5.329 1.00 12.09 93 ARG A C 1
ATOM 701 O O . ARG A 1 95 ? -0.607 11.330 4.986 1.00 11.29 93 ARG A O 1
ATOM 709 N N . CYS A 1 96 ? 1.149 11.340 6.392 1.00 11.03 94 CYS A N 1
ATOM 710 C CA . CYS A 1 96 ? 0.715 12.511 7.143 1.00 11.07 94 CYS A CA 1
ATOM 711 C C . CYS A 1 96 ? 1.723 13.626 6.936 1.00 11.33 94 CYS A C 1
ATOM 712 O O . CYS A 1 96 ? 2.938 13.412 7.069 1.00 10.79 94 CYS A O 1
ATOM 715 N N . VAL A 1 97 ? 1.222 14.808 6.581 1.00 11.56 95 VAL A N 1
ATOM 716 C CA . VAL A 1 97 ? 2.053 16.011 6.535 1.00 11.50 95 VAL A CA 1
ATOM 717 C C . VAL A 1 97 ? 1.506 16.998 7.565 1.00 11.99 95 VAL A C 1
ATOM 718 O O . VAL A 1 97 ? 0.303 17.307 7.555 1.00 12.05 95 VAL A O 1
ATOM 722 N N . ALA A 1 98 ? 2.382 17.467 8.455 1.00 11.58 96 ALA A N 1
ATOM 723 C CA . ALA A 1 98 ? 2.001 18.423 9.479 1.00 12.26 96 ALA A CA 1
ATOM 724 C C . ALA A 1 98 ? 2.793 19.709 9.265 1.00 12.89 96 ALA A C 1
ATOM 725 O O . ALA A 1 98 ? 3.945 19.673 8.813 1.00 13.05 96 ALA A O 1
ATOM 727 N N . ARG A 1 99 ? 2.158 20.836 9.589 1.00 13.06 97 ARG A N 1
ATOM 728 C CA . ARG A 1 99 ? 2.727 22.148 9.354 1.00 14.70 97 ARG A CA 1
ATOM 729 C C . ARG A 1 99 ? 2.452 23.044 10.552 1.00 13.08 97 ARG A C 1
ATOM 730 O O . ARG A 1 99 ? 1.293 23.212 10.947 1.00 12.74 97 ARG A O 1
ATOM 738 N N . VAL A 1 100 ? 3.507 23.610 11.124 1.00 11.63 98 VAL A N 1
ATOM 739 C CA . VAL A 1 100 ? 3.363 24.604 12.187 1.00 11.27 98 VAL A CA 1
ATOM 740 C C . VAL A 1 100 ? 2.746 25.887 11.600 1.00 11.36 98 VAL A C 1
ATOM 741 O O . VAL A 1 100 ? 3.284 26.477 10.637 1.00 10.41 98 VAL A O 1
ATOM 745 N N . LEU A 1 101 ? 1.622 26.306 12.175 1.00 10.57 99 LEU A N 1
ATOM 746 C CA . LEU A 1 101 ? 0.922 27.527 11.729 1.00 11.23 99 LEU A CA 1
ATOM 747 C C . LEU A 1 101 ? 1.351 28.741 12.539 1.00 11.47 99 LEU A C 1
ATOM 748 O O . LEU A 1 101 ? 1.267 29.882 12.066 1.00 10.62 99 LEU A O 1
ATOM 753 N N A HIS A 1 102 ? 1.760 28.499 13.779 0.50 11.58 100 HIS A N 1
ATOM 754 N N B HIS A 1 102 ? 1.774 28.487 13.775 0.50 11.45 100 HIS A N 1
ATOM 755 C CA A HIS A 1 102 ? 2.288 29.554 14.630 0.50 12.31 100 HIS A CA 1
ATOM 756 C CA B HIS A 1 102 ? 2.225 29.528 14.690 0.50 12.08 100 HIS A CA 1
ATOM 757 C C A HIS A 1 102 ? 3.236 28.976 15.664 0.50 12.85 100 HIS A C 1
ATOM 758 C C B HIS A 1 102 ? 3.246 28.947 15.663 0.50 12.69 100 HIS A C 1
ATOM 759 O O A HIS A 1 102 ? 2.946 27.963 16.292 0.50 12.54 100 HIS A O 1
ATOM 760 O O B HIS A 1 102 ? 3.012 27.895 16.251 0.50 12.39 100 HIS A O 1
ATOM 773 N N . ALA A 1 103 ? 4.380 29.624 15.820 1.00 13.38 101 ALA A N 1
ATOM 774 C CA . ALA A 1 103 ? 5.348 29.229 16.842 1.00 14.89 101 ALA A CA 1
ATOM 775 C C . ALA A 1 103 ? 5.561 30.407 17.776 1.00 16.40 101 ALA A C 1
ATOM 776 O O . ALA A 1 103 ? 6.292 31.339 17.444 1.00 16.91 101 ALA A O 1
ATOM 778 N N . GLY A 1 104 ? 4.877 30.390 18.918 1.00 17.21 102 GLY A N 1
ATOM 779 C CA . GLY A 1 104 ? 5.021 31.434 19.924 1.00 18.86 102 GLY A CA 1
ATOM 780 C C . GLY A 1 104 ? 6.056 31.026 20.956 1.00 19.76 102 GLY A C 1
ATOM 781 O O . GLY A 1 104 ? 6.581 29.911 20.897 1.00 19.87 102 GLY A O 1
ATOM 782 N N . ARG A 1 105 ? 6.347 31.914 21.907 1.00 20.68 103 ARG A N 1
ATOM 783 C CA . ARG A 1 105 ? 7.313 31.592 22.963 1.00 21.99 103 ARG A CA 1
ATOM 784 C C . ARG A 1 105 ? 6.800 30.482 23.889 1.00 21.33 103 ARG A C 1
ATOM 785 O O . ARG A 1 105 ? 7.591 29.708 24.429 1.00 21.71 103 ARG A O 1
ATOM 793 N N . ARG A 1 106 ? 5.481 30.377 24.030 1.00 20.91 104 ARG A N 1
ATOM 794 C CA . ARG A 1 106 ? 4.899 29.419 24.971 1.00 20.76 104 ARG A CA 1
ATOM 795 C C . ARG A 1 106 ? 4.058 28.318 24.329 1.00 20.08 104 ARG A C 1
ATOM 796 O O . ARG A 1 106 ? 3.903 27.235 24.906 1.00 20.03 104 ARG A O 1
ATOM 804 N N . SER A 1 107 ? 3.526 28.581 23.142 1.00 18.63 105 SER A N 1
ATOM 805 C CA . SER A 1 107 ? 2.727 27.571 22.463 1.00 17.80 105 SER A CA 1
ATOM 806 C C . SER A 1 107 ? 2.934 27.568 20.963 1.00 17.03 105 SER A C 1
ATOM 807 O O . SER A 1 107 ? 3.357 28.570 20.375 1.00 17.31 105 SER A O 1
ATOM 810 N N . LEU A 1 108 ? 2.640 26.422 20.361 1.00 15.20 106 LEU A N 1
ATOM 811 C CA . LEU A 1 108 ? 2.661 26.273 18.922 1.00 14.11 106 LEU A CA 1
ATOM 812 C C . LEU A 1 108 ? 1.314 25.725 18.474 1.00 13.11 106 LEU A C 1
ATOM 813 O O . LEU A 1 108 ? 0.716 24.898 19.156 1.00 12.64 106 LEU A O 1
ATOM 818 N N . VAL A 1 109 ? 0.836 26.207 17.333 1.00 11.45 107 VAL A N 1
ATOM 819 C CA . VAL A 1 109 ? -0.354 25.657 16.705 1.00 11.34 107 VAL A CA 1
ATOM 820 C C . VAL A 1 109 ? 0.076 24.932 15.437 1.00 11.45 107 VAL A C 1
ATOM 821 O O . VAL A 1 109 ? 0.876 25.464 14.634 1.00 11.18 107 VAL A O 1
ATOM 825 N N . VAL A 1 110 ? -0.468 23.735 15.249 1.00 10.81 108 VAL A N 1
ATOM 826 C CA . VAL A 1 110 ? -0.052 22.868 14.143 1.00 11.91 108 VAL A CA 1
ATOM 827 C C . VAL A 1 110 ? -1.279 22.259 13.485 1.00 12.17 108 VAL A C 1
ATOM 828 O O . VAL A 1 110 ? -2.264 21.965 14.181 1.00 12.09 108 VAL A O 1
ATOM 832 N N . GLU A 1 111 ? -1.255 22.132 12.152 1.00 12.13 109 GLU A N 1
ATOM 833 C CA . GLU A 1 111 ? -2.311 21.408 11.449 1.00 13.53 109 GLU A CA 1
ATOM 834 C C . GLU A 1 111 ? -1.689 20.207 10.766 1.00 13.13 109 GLU A C 1
ATOM 835 O O . GLU A 1 111 ? -0.464 20.162 10.588 1.00 12.17 109 GLU A O 1
ATOM 841 N N . ALA A 1 112 ? -2.512 19.230 10.398 1.00 12.21 110 ALA A N 1
ATOM 842 C CA . ALA A 1 112 ? -1.992 18.054 9.694 1.00 12.74 110 ALA A CA 1
ATOM 843 C C . ALA A 1 112 ? -3.071 17.432 8.838 1.00 13.12 110 ALA A C 1
ATOM 844 O O . ALA A 1 112 ? -4.261 17.590 9.120 1.00 13.87 110 ALA A O 1
ATOM 846 N N . GLU A 1 113 ? -2.660 16.770 7.761 1.00 13.42 111 GLU A N 1
ATOM 847 C CA . GLU A 1 113 ? -3.583 16.013 6.938 1.00 15.20 111 GLU A CA 1
ATOM 848 C C . GLU A 1 113 ? -2.984 14.640 6.683 1.00 13.71 111 GLU A C 1
ATOM 849 O O . GLU A 1 113 ? -1.754 14.489 6.622 1.00 13.55 111 GLU A O 1
ATOM 855 N N . VAL A 1 114 ? -3.852 13.643 6.605 1.00 11.88 112 VAL A N 1
ATOM 856 C CA . VAL A 1 114 ? -3.450 12.288 6.252 1.00 12.13 112 VAL A CA 1
ATOM 857 C C . VAL A 1 114 ? -4.075 11.990 4.905 1.00 11.77 112 VAL A C 1
ATOM 858 O O . VAL A 1 114 ? -5.271 12.248 4.700 1.00 11.61 112 VAL A O 1
ATOM 862 N N . ARG A 1 115 ? -3.267 11.459 3.995 1.00 11.90 113 ARG A N 1
ATOM 863 C CA . ARG A 1 115 ? -3.735 11.159 2.645 1.00 12.72 113 ARG A CA 1
ATOM 864 C C . ARG A 1 115 ? -3.267 9.788 2.197 1.00 12.24 113 ARG A C 1
ATOM 865 O O . ARG A 1 115 ? -2.276 9.252 2.694 1.00 11.40 113 ARG A O 1
ATOM 873 N N . GLN A 1 116 ? -3.969 9.243 1.215 1.00 11.91 114 GLN A N 1
ATOM 874 C CA . GLN A 1 116 ? -3.422 8.157 0.409 1.00 13.09 114 GLN A CA 1
ATOM 875 C C . GLN A 1 116 ? -3.565 8.647 -1.035 1.00 13.18 114 GLN A C 1
ATOM 876 O O . GLN A 1 116 ? -4.657 8.614 -1.610 1.00 13.63 114 GLN A O 1
ATOM 882 N N . GLY A 1 117 ? -2.475 9.148 -1.605 1.00 13.76 115 GLY A N 1
ATOM 883 C CA . GLY A 1 117 ? -2.544 9.826 -2.903 1.00 15.79 115 GLY A CA 1
ATOM 884 C C . GLY A 1 117 ? -3.523 10.990 -2.879 1.00 16.42 115 GLY A C 1
ATOM 885 O O . GLY A 1 117 ? -3.431 11.867 -2.016 1.00 18.11 115 GLY A O 1
ATOM 886 N N A ASP A 1 118 ? -4.472 10.967 -3.818 0.50 16.59 116 ASP A N 1
ATOM 887 N N B ASP A 1 118 ? -4.479 11.007 -3.795 0.50 16.87 116 ASP A N 1
ATOM 888 C CA A ASP A 1 118 ? -5.518 11.997 -3.935 0.50 16.86 116 ASP A CA 1
ATOM 889 C CA B ASP A 1 118 ? -5.447 12.105 -3.821 0.50 17.36 116 ASP A CA 1
ATOM 890 C C A ASP A 1 118 ? -6.758 11.699 -3.072 0.50 16.49 116 ASP A C 1
ATOM 891 C C B ASP A 1 118 ? -6.532 11.986 -2.741 0.50 16.90 116 ASP A C 1
ATOM 892 O O A ASP A 1 118 ? -7.848 12.232 -3.321 0.50 16.37 116 ASP A O 1
ATOM 893 O O B ASP A 1 118 ? -7.298 12.925 -2.521 0.50 17.25 116 ASP A O 1
ATOM 902 N N . LYS A 1 119 ? -6.591 10.840 -2.072 1.00 15.84 117 LYS A N 1
ATOM 903 C CA . LYS A 1 119 ? -7.659 10.581 -1.117 1.00 15.72 117 LYS A CA 1
ATOM 904 C C . LYS A 1 119 ? -7.342 11.260 0.212 1.00 14.63 117 LYS A C 1
ATOM 905 O O . LYS A 1 119 ? -6.343 10.928 0.858 1.00 14.07 117 LYS A O 1
ATOM 911 N N . LEU A 1 1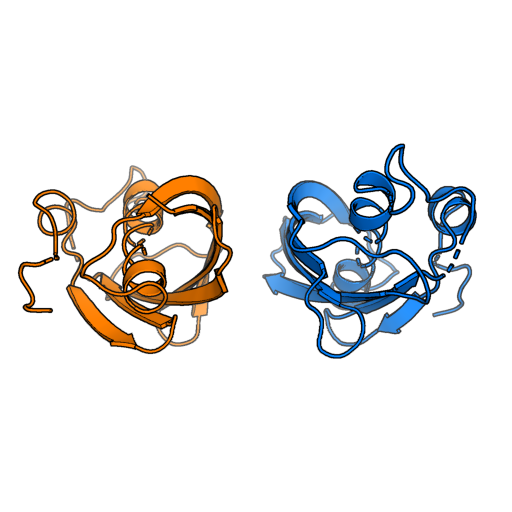20 ? -8.192 12.204 0.627 1.00 13.75 118 LEU A N 1
ATOM 912 C CA . LEU A 1 120 ? -8.063 12.789 1.964 1.00 13.06 118 LEU A CA 1
ATOM 913 C C . LEU A 1 120 ? -8.673 11.845 2.983 1.00 12.51 118 LEU A C 1
ATOM 914 O O . LEU A 1 120 ? -9.869 11.522 2.912 1.00 13.75 118 LEU A O 1
ATOM 919 N N . VAL A 1 121 ? -7.844 11.394 3.916 1.00 11.26 119 VAL A N 1
ATOM 920 C CA . VAL A 1 121 ? -8.270 10.412 4.916 1.00 11.47 119 VAL A CA 1
ATOM 921 C C . VAL A 1 121 ? -8.658 11.076 6.241 1.00 11.75 119 VAL A C 1
ATOM 922 O O . VAL A 1 121 ? -9.679 10.709 6.858 1.00 11.85 119 VAL A O 1
ATOM 926 N N . ALA A 1 122 ? -7.839 12.019 6.700 1.00 11.61 120 ALA A N 1
ATOM 927 C CA . ALA A 1 122 ? -8.130 12.695 7.990 1.00 11.30 120 ALA A CA 1
ATOM 928 C C . ALA A 1 122 ? -7.490 14.074 8.000 1.00 11.85 120 ALA A C 1
ATOM 929 O O . ALA A 1 122 ? -6.580 14.349 7.222 1.00 11.59 120 ALA A O 1
ATOM 931 N N . LYS A 1 123 ? -7.996 14.946 8.861 1.00 11.24 121 LYS A N 1
ATOM 932 C CA . LYS A 1 123 ? -7.471 16.305 8.962 1.00 12.03 121 LYS A CA 1
ATOM 933 C C . LYS A 1 123 ? -7.547 16.669 10.432 1.00 11.55 121 LYS A C 1
ATOM 934 O O . LYS A 1 123 ? -8.505 16.291 11.121 1.00 11.20 121 LYS A O 1
ATOM 940 N N . GLY A 1 124 ? -6.532 17.368 10.930 1.00 10.68 122 GLY A N 1
ATOM 941 C CA . GLY A 1 124 ? -6.582 17.808 12.339 1.00 10.82 122 GLY A CA 1
ATOM 942 C C . GLY A 1 124 ? -5.804 19.062 12.641 1.00 10.62 122 GLY A C 1
ATOM 943 O O . GLY A 1 124 ? -5.075 19.573 11.782 1.00 10.78 122 GLY A O 1
ATOM 944 N N . GLN A 1 125 ? -5.952 19.523 13.881 1.00 10.36 123 GLN A N 1
ATOM 945 C CA . GLN A 1 125 ? -5.353 20.761 14.356 1.00 11.20 123 GLN A CA 1
ATOM 946 C C . GLN A 1 125 ? -5.113 20.568 15.832 1.00 11.48 123 GLN A C 1
ATOM 947 O O . GLN A 1 125 ? -5.974 20.027 16.524 1.00 11.46 123 GLN A O 1
ATOM 953 N N . GLY A 1 126 ? -3.948 20.989 16.308 1.00 10.26 124 GLY A N 1
ATOM 954 C CA . GLY A 1 126 ? -3.605 20.835 17.736 1.00 11.18 124 GLY A CA 1
ATOM 955 C C . GLY A 1 126 ? -2.712 21.941 18.254 1.00 11.45 124 GLY A C 1
ATOM 956 O O . GLY A 1 126 ? -2.227 22.796 17.482 1.00 11.07 124 GLY A O 1
ATOM 957 N N . THR A 1 127 ? -2.473 21.903 19.561 1.00 10.73 125 THR A N 1
ATOM 958 C CA . THR A 1 127 ? -1.743 22.950 20.248 1.00 11.38 125 THR A CA 1
ATOM 959 C C . THR A 1 127 ? -0.684 22.242 21.058 1.00 11.78 125 THR A C 1
ATOM 960 O O . THR A 1 127 ? -0.974 21.260 21.757 1.00 11.66 125 THR A O 1
ATOM 964 N N . PHE A 1 128 ? 0.540 22.746 20.960 1.00 12.69 126 PHE A N 1
ATOM 965 C CA . PHE A 1 128 ? 1.681 22.211 21.705 1.00 14.35 126 PHE A CA 1
ATOM 966 C C . PHE A 1 128 ? 2.182 23.253 22.692 1.00 15.07 126 PHE A C 1
ATOM 967 O O . PHE A 1 128 ? 2.075 24.466 22.451 1.00 14.05 126 PHE A O 1
ATOM 975 N N . ALA A 1 129 ? 2.727 22.793 23.819 1.00 16.11 127 ALA A N 1
ATOM 976 C CA . ALA A 1 129 ? 3.308 23.706 24.791 1.00 17.70 127 ALA A CA 1
ATOM 977 C C . ALA A 1 129 ? 4.813 23.687 24.546 1.00 19.23 127 ALA A C 1
ATOM 978 O O . ALA A 1 129 ? 5.417 22.613 24.428 1.00 18.67 127 ALA A O 1
ATOM 980 N N . GLN A 1 130 ? 5.390 24.874 24.382 1.00 20.40 128 GLN A N 1
ATOM 981 C CA . GLN A 1 130 ? 6.832 25.021 24.196 1.00 22.68 128 GLN A CA 1
ATOM 982 C C . GLN A 1 130 ? 7.512 24.832 25.546 1.00 23.59 128 GLN A C 1
ATOM 983 O O . GLN A 1 130 ? 7.248 25.588 26.485 1.00 23.43 128 GLN A O 1
ATOM 989 N N . LEU A 1 131 ? 8.350 23.800 25.651 1.00 25.12 129 LEU A N 1
ATOM 990 C CA . LEU A 1 131 ? 9.114 23.566 26.878 1.00 26.77 129 LEU A CA 1
ATOM 991 C C . LEU A 1 131 ? 10.485 24.225 26.771 1.00 27.71 129 LEU A C 1
ATOM 992 O O . LEU A 1 131 ? 10.853 24.745 25.711 1.00 28.45 129 LEU A O 1
ATOM 997 N N . PRO B 1 7 ? -27.571 32.710 -4.576 1.00 57.15 5 PRO B N 1
ATOM 998 C CA . PRO B 1 7 ? -28.604 33.257 -3.704 1.00 57.08 5 PRO B CA 1
ATOM 999 C C . PRO B 1 7 ? -28.513 34.780 -3.625 1.00 56.94 5 PRO B C 1
ATOM 1000 O O . PRO B 1 7 ? -27.486 35.356 -3.997 1.00 57.13 5 PRO B O 1
ATOM 1004 N N . ALA B 1 8 ? -29.572 35.426 -3.150 1.00 56.61 6 ALA B N 1
ATOM 1005 C CA . ALA B 1 8 ? -29.501 36.854 -2.868 1.00 56.36 6 ALA B CA 1
ATOM 1006 C C . ALA B 1 8 ? -28.807 37.041 -1.522 1.00 56.10 6 ALA B C 1
ATOM 1007 O O . ALA B 1 8 ? -28.787 36.116 -0.703 1.00 56.22 6 ALA B O 1
ATOM 1009 N N . ARG B 1 9 ? -28.232 38.228 -1.309 1.00 55.66 7 ARG B N 1
ATOM 1010 C CA . ARG B 1 9 ? -27.590 38.601 -0.037 1.00 55.09 7 ARG B CA 1
ATOM 1011 C C . ARG B 1 9 ? -28.387 38.123 1.183 1.00 54.71 7 ARG B C 1
ATOM 1012 O O . ARG B 1 9 ? -27.810 37.735 2.204 1.00 54.76 7 ARG B O 1
ATOM 1020 N N . GLU B 1 10 ? -29.713 38.148 1.048 1.00 54.09 8 GLU B N 1
ATOM 1021 C CA . GLU B 1 10 ? -30.658 37.771 2.104 1.00 53.49 8 GLU B CA 1
ATOM 1022 C C . GLU B 1 10 ? -30.533 36.329 2.619 1.00 52.33 8 GLU B C 1
ATOM 1023 O O . GLU B 1 10 ? -30.615 36.094 3.825 1.00 52.44 8 GLU B O 1
ATOM 1029 N N . GLN B 1 11 ? -30.338 35.372 1.710 1.00 50.84 9 GLN B N 1
ATOM 1030 C CA . GLN B 1 11 ? -30.326 33.950 2.071 1.00 49.28 9 GLN B CA 1
ATOM 1031 C C . GLN B 1 11 ? -28.979 33.543 2.665 1.00 47.66 9 GLN B C 1
ATOM 1032 O O . GLN B 1 11 ? -28.721 32.354 2.927 1.00 47.58 9 GLN B O 1
ATOM 1046 N N . ILE B 1 13 ? -27.349 35.899 5.039 1.00 33.45 11 ILE B N 1
ATOM 1047 C CA . ILE B 1 13 ? -27.141 36.619 6.282 1.00 28.68 11 ILE B CA 1
ATOM 1048 C C . ILE B 1 13 ? -28.228 36.248 7.287 1.00 25.38 11 ILE B C 1
ATOM 1049 O O . ILE B 1 13 ? -29.296 35.753 6.925 1.00 24.70 11 ILE B O 1
ATOM 1054 N N . SER B 1 14 ? -27.935 36.447 8.558 1.00 20.83 12 SER B N 1
ATOM 1055 C CA . SER B 1 14 ? -28.944 36.278 9.581 1.00 17.50 12 SER B CA 1
ATOM 1056 C C . SER B 1 14 ? -28.912 37.509 10.464 1.00 16.22 12 SER B C 1
ATOM 1057 O O . SER B 1 14 ? -27.992 38.318 10.352 1.00 14.67 12 SER B O 1
ATOM 1060 N N . ALA B 1 15 ? -29.900 37.622 11.352 1.00 13.84 13 ALA B N 1
ATOM 1061 C CA . ALA B 1 15 ? -29.941 38.718 12.322 1.00 13.50 13 ALA B CA 1
ATOM 1062 C C . ALA B 1 15 ? -28.641 38.769 13.148 1.00 12.69 13 ALA B C 1
ATOM 1063 O O . ALA B 1 15 ? -28.081 39.849 13.398 1.00 12.98 13 ALA B O 1
ATOM 1065 N N . TYR B 1 16 ? -28.130 37.607 13.541 1.00 12.62 14 TYR B N 1
ATOM 1066 C CA . TYR B 1 16 ? -26.928 37.593 14.361 1.00 12.41 14 TYR B CA 1
ATOM 1067 C C . TYR B 1 16 ? -25.681 38.026 13.573 1.00 12.69 14 TYR B C 1
ATOM 1068 O O . TYR B 1 16 ? -24.836 38.765 14.110 1.00 12.60 14 TYR B O 1
ATOM 1077 N N . SER B 1 17 ? -25.563 37.571 12.320 1.00 12.86 15 SER B N 1
ATOM 1078 C CA A SER B 1 17 ? -24.437 37.977 11.468 0.50 12.96 15 SER B CA 1
ATOM 1079 C CA B SER B 1 17 ? -24.434 37.983 11.489 0.50 13.52 15 SER B CA 1
ATOM 1080 C C . SER B 1 17 ? -24.431 39.492 11.296 1.00 13.46 15 SER B C 1
ATOM 1081 O O . SER B 1 17 ? -23.384 40.127 11.344 1.00 13.20 15 SER B O 1
ATOM 1086 N N . GLU B 1 18 ? -25.617 40.056 11.110 1.00 13.45 16 GLU B N 1
ATOM 1087 C CA . GLU B 1 18 ? -25.743 41.500 10.981 1.00 14.30 16 GLU B CA 1
ATOM 1088 C C . GLU B 1 18 ? -25.362 42.217 12.289 1.00 14.10 16 GLU B C 1
ATOM 1089 O O . GLU B 1 18 ? -24.710 43.274 12.253 1.00 14.77 16 GLU B O 1
ATOM 1095 N N . LEU B 1 19 ? -25.745 41.647 13.436 1.00 13.99 17 LEU B N 1
ATOM 1096 C CA . LEU B 1 19 ? -25.404 42.246 14.748 1.00 14.39 17 LEU B CA 1
ATOM 1097 C C . LEU B 1 19 ? -23.876 42.359 14.932 1.00 14.24 17 LEU B C 1
ATOM 1098 O O . LEU B 1 19 ? -23.344 43.408 15.289 1.00 15.42 17 LEU B O 1
ATOM 1103 N N . VAL B 1 20 ? -23.185 41.270 14.664 1.00 14.07 18 VAL B N 1
ATOM 1104 C CA . VAL B 1 20 ? -21.731 41.196 14.834 1.00 14.08 18 VAL B CA 1
ATOM 1105 C C . VAL B 1 20 ? -21.041 42.099 13.802 1.00 13.61 18 VAL B C 1
ATOM 1106 O O . VAL B 1 20 ? -19.982 42.655 14.068 1.00 13.47 18 VAL B O 1
ATOM 1110 N N . GLY B 1 21 ? -21.668 42.256 12.637 1.00 13.43 19 GLY B N 1
ATOM 1111 C CA . GLY B 1 21 ? -21.136 43.124 11.573 1.00 13.81 19 GLY B CA 1
ATOM 1112 C C . GLY B 1 21 ? -20.441 42.343 10.474 1.00 13.55 19 GLY B C 1
ATOM 1113 O O . GLY B 1 21 ? -19.639 42.896 9.711 1.00 14.37 19 GLY B O 1
ATOM 1114 N N . LEU B 1 22 ? 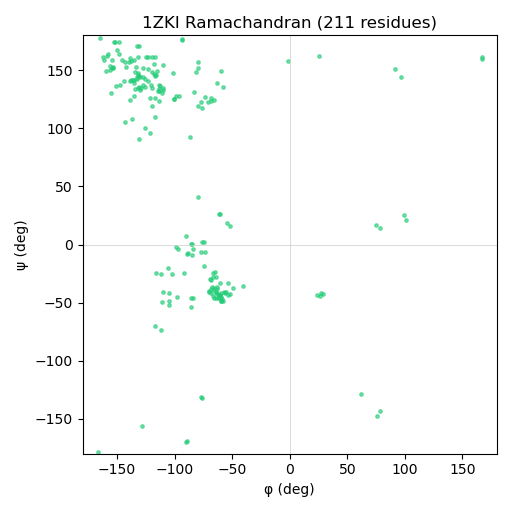-20.760 41.057 10.370 1.00 13.23 20 LEU B N 1
ATOM 1115 C CA . LEU B 1 22 ? -20.167 40.206 9.332 1.00 13.78 20 LEU B CA 1
ATOM 1116 C C . LEU B 1 22 ? -20.573 40.692 7.948 1.00 14.37 20 LEU B C 1
ATOM 1117 O O . LEU B 1 22 ? -21.737 41.048 7.719 1.00 14.88 20 LEU B O 1
ATOM 1122 N N . ASP B 1 23 ? -19.610 40.682 7.030 1.00 13.92 21 ASP B N 1
ATOM 1123 C CA . ASP B 1 23 ? -19.784 41.272 5.705 1.00 13.80 21 ASP B CA 1
ATOM 1124 C C . ASP B 1 23 ? -19.328 40.260 4.658 1.00 13.13 21 ASP B C 1
ATOM 1125 O O . ASP B 1 23 ? -18.144 40.204 4.340 1.00 12.86 21 ASP B O 1
ATOM 1130 N N . PRO B 1 24 ? -20.248 39.416 4.161 1.00 13.42 22 PRO B N 1
ATOM 1131 C CA . PRO B 1 24 ? -19.832 38.447 3.135 1.00 13.19 22 PRO B CA 1
ATOM 1132 C C . PRO B 1 24 ? -1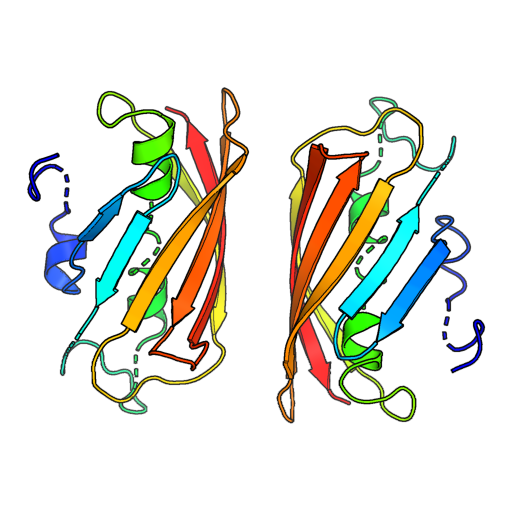9.223 39.087 1.877 1.00 13.37 22 PRO B C 1
ATOM 1133 O O . PRO B 1 24 ? -19.764 40.071 1.321 1.00 12.44 22 PRO B O 1
ATOM 1137 N N . VAL B 1 25 ? -18.122 38.502 1.420 1.00 12.97 23 VAL B N 1
ATOM 1138 C CA . VAL B 1 25 ? -17.348 39.054 0.310 1.00 13.23 23 VAL B CA 1
ATOM 1139 C C . VAL B 1 25 ? -17.570 38.254 -0.971 1.00 13.70 23 VAL B C 1
ATOM 1140 O O . VAL B 1 25 ? -17.868 38.818 -2.030 1.00 12.58 23 VAL B O 1
ATOM 1144 N N . SER B 1 26 ? -17.388 36.945 -0.877 1.00 14.10 24 SER B N 1
ATOM 1145 C CA . SER B 1 26 ? -17.533 36.076 -2.029 1.00 15.65 24 SER B CA 1
ATOM 1146 C C . SER B 1 26 ? -17.782 34.639 -1.617 1.00 16.70 24 SER B C 1
ATOM 1147 O O . SER B 1 26 ? -17.500 34.237 -0.475 1.00 15.91 24 SER B O 1
ATOM 1150 N N . LEU B 1 27 ? -18.281 33.856 -2.565 1.00 18.32 25 LEU B N 1
ATOM 1151 C CA . LEU B 1 27 ? -18.445 32.431 -2.330 1.00 20.56 25 LEU B CA 1
ATOM 1152 C C . LEU B 1 27 ? -18.550 31.675 -3.627 1.00 21.16 25 LEU B C 1
ATOM 1153 O O . LEU B 1 27 ? -19.019 32.206 -4.638 1.00 21.69 25 LEU B O 1
ATOM 1158 N N . GLY B 1 28 ? -18.087 30.436 -3.600 1.00 20.80 26 GLY B N 1
ATOM 1159 C CA . GLY B 1 28 ? -18.277 29.540 -4.725 1.00 21.08 26 GLY B CA 1
ATOM 1160 C C . GLY B 1 28 ? -17.421 28.319 -4.589 1.00 20.35 26 GLY B C 1
ATOM 1161 O O . GLY B 1 28 ? -16.358 28.382 -4.000 1.00 21.72 26 GLY B O 1
ATOM 1162 N N A ASP B 1 29 ? -17.846 27.255 -5.273 0.50 20.49 27 ASP B N 1
ATOM 1163 N N B ASP B 1 29 ? -17.936 27.189 -5.070 0.50 20.39 27 ASP B N 1
ATOM 1164 C CA A ASP B 1 29 ? -17.322 25.889 -5.163 0.50 19.51 27 ASP B CA 1
ATOM 1165 C CA B ASP B 1 29 ? -17.186 25.937 -5.200 0.50 19.40 27 ASP B CA 1
ATOM 1166 C C A ASP B 1 29 ? -16.592 25.553 -3.876 0.50 18.58 27 ASP B C 1
ATOM 1167 C C B ASP B 1 29 ? -16.604 25.409 -3.889 0.50 18.52 27 ASP B C 1
ATOM 1168 O O A ASP B 1 29 ? -15.374 25.333 -3.855 0.50 18.42 27 ASP B O 1
ATOM 1169 O O B ASP B 1 29 ? -15.478 24.897 -3.867 0.50 18.32 27 ASP B O 1
ATOM 1178 N N . GLY B 1 30 ? -17.376 25.528 -2.808 1.00 17.34 28 GLY B N 1
ATOM 1179 C CA . GLY B 1 30 ? -16.931 25.042 -1.502 1.00 15.94 28 GLY B CA 1
ATOM 1180 C C . GLY B 1 30 ? -15.951 25.961 -0.812 1.00 15.13 28 GLY B C 1
ATOM 1181 O O . GLY B 1 30 ? -15.236 25.517 0.064 1.00 14.23 28 GLY B O 1
ATOM 1182 N N . VAL B 1 31 ? -15.915 27.230 -1.221 1.00 14.03 29 VAL B N 1
ATOM 1183 C CA . VAL B 1 31 ? -15.105 28.256 -0.557 1.00 14.11 29 VAL B CA 1
ATOM 1184 C C . VAL B 1 31 ? -15.944 29.513 -0.323 1.00 13.48 29 VAL B C 1
ATOM 1185 O O . VAL B 1 31 ? -16.781 29.870 -1.148 1.00 13.32 29 VAL B O 1
ATOM 1189 N N . ALA B 1 32 ? -15.707 30.177 0.806 1.00 12.36 30 ALA B N 1
ATOM 1190 C CA . ALA B 1 32 ? -16.336 31.448 1.078 1.00 12.49 30 ALA B CA 1
ATOM 1191 C C . ALA B 1 32 ? -15.354 32.381 1.788 1.00 12.52 30 ALA B C 1
ATOM 1192 O O . ALA B 1 32 ? -14.426 31.940 2.494 1.00 12.51 30 ALA B O 1
ATOM 1194 N N . GLU B 1 33 ? -15.565 33.671 1.588 1.00 11.48 31 GLU B N 1
ATOM 1195 C CA . GLU B 1 33 ? -14.800 34.692 2.285 1.00 12.05 31 GLU B CA 1
ATOM 1196 C C . GLU B 1 33 ? -15.753 35.708 2.911 1.00 11.61 31 GLU B C 1
ATOM 1197 O O . GLU B 1 33 ? -16.713 36.150 2.252 1.00 11.53 31 GLU B O 1
ATOM 1203 N N . VAL B 1 34 ? -15.499 36.066 4.172 1.00 11.29 32 VAL B N 1
ATOM 1204 C CA . VAL B 1 34 ? -16.341 37.034 4.913 1.00 11.56 32 VAL B CA 1
ATOM 1205 C C . VAL B 1 34 ? -15.402 38.004 5.638 1.00 12.38 32 VAL B C 1
ATOM 1206 O O . VAL B 1 34 ? -14.381 37.582 6.190 1.00 12.80 32 VAL B O 1
ATOM 1210 N N . ARG B 1 35 ? -15.756 39.296 5.624 1.00 12.62 33 ARG B N 1
ATOM 1211 C CA . ARG B 1 35 ? -14.994 40.347 6.290 1.00 13.74 33 ARG B CA 1
ATOM 1212 C C . ARG B 1 35 ? -15.668 40.730 7.607 1.00 13.00 33 ARG B C 1
ATOM 1213 O O . ARG B 1 35 ? -16.896 40.704 7.725 1.00 13.62 33 ARG B O 1
ATOM 1221 N N . LEU B 1 36 ? -14.863 41.114 8.589 1.00 12.64 34 LEU B N 1
ATOM 1222 C CA . LEU B 1 36 ? -15.388 41.645 9.854 1.00 13.01 34 LEU B CA 1
ATOM 1223 C C . LEU B 1 36 ? -14.574 42.866 10.293 1.00 13.41 34 LEU B C 1
ATOM 1224 O O . LEU B 1 36 ? -13.400 42.709 10.674 1.00 13.22 34 LEU B O 1
ATOM 1229 N N . PRO B 1 37 ? -15.164 44.084 10.197 1.00 14.32 35 PRO B N 1
ATOM 1230 C CA . PRO B 1 37 ? -14.486 45.252 10.765 1.00 14.96 35 PRO B CA 1
ATOM 1231 C C . PRO B 1 37 ? -14.585 45.305 12.270 1.00 15.38 35 PRO B C 1
ATOM 1232 O O . PRO B 1 37 ? -15.623 44.921 12.842 1.00 15.31 35 PRO B O 1
ATOM 1244 N N . ALA B 1 39 ? -15.253 46.924 15.781 1.00 15.64 37 ALA B N 1
ATOM 1245 C CA . ALA B 1 39 ? -16.197 47.934 16.258 1.00 14.90 37 ALA B CA 1
ATOM 1246 C C . ALA B 1 39 ? -16.188 47.891 17.775 1.00 14.29 37 ALA B C 1
ATOM 1247 O O . ALA B 1 39 ? -15.786 46.893 18.375 1.00 13.77 37 ALA B O 1
ATOM 1249 N N . ALA B 1 40 ? -16.642 48.976 18.395 1.00 13.15 38 ALA B N 1
ATOM 1250 C CA . ALA B 1 40 ? -16.583 49.099 19.846 1.00 12.86 38 ALA B CA 1
ATOM 1251 C C . ALA B 1 40 ? -17.210 47.881 20.535 1.00 12.53 38 ALA B C 1
ATOM 1252 O O . ALA B 1 40 ? -16.657 47.349 21.509 1.00 12.48 38 ALA B O 1
ATOM 1254 N N . HIS B 1 41 ? -18.352 47.434 20.016 1.00 11.72 39 HIS B N 1
ATOM 1255 C CA . HIS B 1 41 ? -19.104 46.347 20.651 1.00 12.24 39 HIS B CA 1
ATOM 1256 C C . HIS B 1 41 ? -18.486 44.953 20.463 1.00 12.63 39 HIS B C 1
ATOM 1257 O O . HIS B 1 41 ? -19.034 43.966 20.949 1.00 12.85 39 HIS B O 1
ATOM 1264 N N . LEU B 1 42 ? -17.337 44.870 19.798 1.00 11.98 40 LEU B N 1
ATOM 1265 C CA . LEU B 1 42 ? -16.636 43.585 19.649 1.00 13.23 40 LEU B CA 1
ATOM 1266 C C . LEU B 1 42 ? -15.497 43.431 20.659 1.00 13.26 40 LEU B C 1
ATOM 1267 O O . LEU B 1 42 ? -14.835 42.388 20.695 1.00 13.83 40 LEU B O 1
ATOM 1272 N N . ARG B 1 43 ? -15.279 44.461 21.481 1.00 13.74 41 ARG B N 1
ATOM 1273 C CA A ARG B 1 43 ? -14.130 44.453 22.379 0.50 14.07 41 ARG B CA 1
ATOM 1274 C CA B ARG B 1 43 ? -14.154 44.504 22.425 0.50 14.40 41 ARG B CA 1
ATOM 1275 C C . ARG B 1 43 ? -14.348 43.544 23.580 1.00 14.30 41 ARG B C 1
ATOM 1276 O O . ARG B 1 43 ? -15.438 43.486 24.163 1.00 14.59 41 ARG B O 1
ATOM 1291 N N . ASN B 1 44 ? -13.294 42.804 23.920 1.00 14.67 42 ASN B N 1
ATOM 1292 C CA . ASN B 1 44 ? -13.321 41.992 25.126 1.00 14.66 42 ASN B CA 1
ATOM 1293 C C . ASN B 1 44 ? -12.816 42.818 26.305 1.00 16.21 42 ASN B C 1
ATOM 1294 O O . ASN B 1 44 ? -12.662 44.037 26.183 1.00 15.90 42 ASN B O 1
ATOM 1299 N N . ARG B 1 45 ? -12.566 42.162 27.436 1.00 17.37 43 ARG B N 1
ATOM 1300 C CA . ARG B 1 45 ? -12.097 42.849 28.646 1.00 19.54 43 ARG B CA 1
ATOM 1301 C C . ARG B 1 45 ? -10.720 43.497 28.454 1.00 19.67 43 ARG B C 1
ATOM 1302 O O . ARG B 1 45 ? -10.401 44.480 29.121 1.00 20.76 43 ARG B O 1
ATOM 1310 N N . GLY B 1 46 ? -9.914 42.931 27.554 1.00 19.71 44 GLY B N 1
ATOM 1311 C CA . GLY B 1 46 ? -8.603 43.482 27.208 1.00 19.03 44 GLY B CA 1
ATOM 1312 C C . GLY B 1 46 ? -8.619 44.481 26.062 1.00 18.76 44 GLY B C 1
ATOM 1313 O O . GLY B 1 46 ? -7.564 44.891 25.590 1.00 19.40 44 GLY B O 1
ATOM 1314 N N . GLY B 1 47 ? -9.807 44.869 25.602 1.00 17.58 45 GLY B N 1
ATOM 1315 C CA . GLY B 1 47 ? -9.933 45.855 24.533 1.00 17.28 45 GLY B CA 1
ATOM 1316 C C . GLY B 1 47 ? -9.594 45.357 23.133 1.00 17.52 45 GLY B C 1
ATOM 1317 O O . GLY B 1 47 ? -9.376 46.158 22.228 1.00 18.30 45 GLY B O 1
ATOM 1318 N N . VAL B 1 48 ? -9.551 44.039 22.937 1.00 16.64 46 VAL B N 1
ATOM 1319 C CA . VAL B 1 48 ? -9.276 43.482 21.601 1.00 16.13 46 VAL B CA 1
ATOM 1320 C C . VAL B 1 48 ? -10.486 42.678 21.115 1.00 15.81 46 VAL B C 1
ATOM 1321 O O . VAL B 1 48 ? -11.394 42.393 21.908 1.00 15.09 46 VAL B O 1
ATOM 1333 N N . HIS B 1 50 ? -13.189 40.205 20.528 1.00 14.13 48 HIS B N 1
ATOM 1334 C CA . HIS B 1 50 ? -13.583 39.083 21.369 1.00 13.51 48 HIS B CA 1
ATOM 1335 C C . HIS B 1 50 ? -13.456 37.741 20.626 1.00 13.74 48 HIS B C 1
ATOM 1336 O O . HIS B 1 50 ? -13.823 37.636 19.444 1.00 13.15 48 HIS B O 1
ATOM 1343 N N . GLY B 1 51 ? -12.927 36.725 21.314 1.00 13.26 49 GLY B N 1
ATOM 1344 C CA . GLY B 1 51 ? -12.903 35.357 20.767 1.00 14.17 49 GLY B CA 1
ATOM 1345 C C . GLY B 1 51 ? -14.244 34.869 20.216 1.00 13.23 49 GLY B C 1
ATOM 1346 O O . GLY B 1 51 ? -14.282 34.156 19.212 1.00 13.73 49 GLY B O 1
ATOM 1347 N N . GLY B 1 52 ? -15.337 35.244 20.883 1.00 13.47 50 GLY B N 1
ATOM 1348 C CA . GLY B 1 52 ? -16.688 34.913 20.420 1.00 12.99 50 GLY B CA 1
ATOM 1349 C C . GLY B 1 52 ? -17.017 35.538 19.076 1.00 12.85 50 GLY B C 1
ATOM 1350 O O . GLY B 1 52 ? -17.676 34.915 18.255 1.00 13.20 50 GLY B O 1
ATOM 1351 N N . ALA B 1 53 ? -16.565 36.771 18.855 1.00 12.54 51 ALA B N 1
ATOM 1352 C CA . ALA B 1 53 ? -16.787 37.457 17.568 1.00 12.50 51 ALA B CA 1
ATOM 1353 C C . ALA B 1 53 ? -16.004 36.746 16.467 1.00 12.72 51 ALA B C 1
ATOM 1354 O O . ALA B 1 53 ? -16.522 36.507 15.371 1.00 12.73 51 ALA B O 1
ATOM 1356 N N . LEU B 1 54 ? -14.752 36.414 16.775 1.00 12.28 52 LEU B N 1
ATOM 1357 C CA . LEU B 1 54 ? -13.904 35.678 15.823 1.00 12.80 52 LEU B CA 1
ATOM 1358 C C . LEU B 1 54 ? -14.506 34.310 15.473 1.00 12.39 52 LEU B C 1
ATOM 1359 O O . LEU B 1 54 ? -14.580 33.927 14.288 1.00 12.15 52 LEU B O 1
ATOM 1364 N N . PHE B 1 55 ? -14.986 33.598 16.484 1.00 12.41 53 PHE B N 1
ATOM 1365 C CA . PHE B 1 55 ? -15.662 32.329 16.227 1.00 12.35 53 PHE B CA 1
ATOM 1366 C C . PHE B 1 55 ? -16.918 32.518 15.381 1.00 12.08 53 PHE B C 1
ATOM 1367 O O . PHE B 1 55 ? -17.173 31.750 14.449 1.00 11.68 53 PHE B O 1
ATOM 1375 N N . SER B 1 56 ? -17.688 33.549 15.698 1.00 11.09 54 SER B N 1
ATOM 1376 C CA . SER B 1 56 ? -18.924 33.833 14.963 1.00 11.74 54 SER B CA 1
ATOM 1377 C C . SER B 1 56 ? -18.636 34.054 13.481 1.00 12.51 54 SER B C 1
ATOM 1378 O O . SER B 1 56 ? -19.344 33.527 12.614 1.00 12.10 54 SER B O 1
ATOM 1381 N N . LEU B 1 57 ? -17.621 34.869 13.217 1.00 11.81 55 LEU B N 1
ATOM 1382 C CA . LEU B 1 57 ? -17.108 35.071 11.871 1.00 11.59 55 LEU B CA 1
ATOM 1383 C C . LEU B 1 57 ? -16.792 33.725 11.203 1.00 12.44 55 LEU B C 1
ATOM 1384 O O . LEU B 1 57 ? -17.265 33.451 10.093 1.00 11.13 55 LEU B O 1
ATOM 1397 N N . ASP B 1 59 ? -17.725 30.596 11.992 1.00 14.32 57 ASP B N 1
ATOM 1398 C CA . ASP B 1 59 ? -18.882 29.718 11.828 1.00 14.95 57 ASP B CA 1
ATOM 1399 C C . ASP B 1 59 ? -19.712 30.113 10.599 1.00 14.46 57 ASP B C 1
ATOM 1400 O O . ASP B 1 59 ? -20.120 29.255 9.810 1.00 13.35 57 ASP B O 1
ATOM 1405 N N . VAL B 1 60 ? -19.937 31.417 10.432 1.00 13.39 58 VAL B N 1
ATOM 1406 C CA . VAL B 1 60 ? -20.734 31.922 9.307 1.00 12.97 58 VAL B CA 1
ATOM 1407 C C . VAL B 1 60 ? -20.016 31.636 7.983 1.00 12.44 58 VAL B C 1
ATOM 1408 O O . VAL B 1 60 ? -20.631 31.142 7.039 1.00 12.91 58 VAL B O 1
ATOM 1412 N N . THR B 1 61 ? -18.719 31.911 7.929 1.00 12.02 59 THR B N 1
ATOM 1413 C CA . THR B 1 61 ? -17.943 31.662 6.705 1.00 11.75 59 THR B CA 1
ATOM 1414 C C . THR B 1 61 ? -17.975 30.180 6.343 1.00 12.25 59 THR B C 1
ATOM 1415 O O . THR B 1 61 ? -18.154 29.839 5.177 1.00 11.97 59 THR B O 1
ATOM 1427 N N . GLY B 1 63 ? -20.320 28.083 7.120 1.00 12.43 61 GLY B N 1
ATOM 1428 C CA . GLY B 1 63 ? -21.689 27.795 6.713 1.00 12.85 61 GLY B CA 1
ATOM 1429 C C . GLY B 1 63 ? -21.931 28.172 5.263 1.00 12.49 61 GLY B C 1
ATOM 1430 O O . GLY B 1 63 ? -22.551 27.433 4.497 1.00 12.25 61 GLY B O 1
ATOM 1431 N N . LEU B 1 64 ? -21.416 29.326 4.878 1.00 12.09 62 LEU B N 1
ATOM 1432 C CA . LEU B 1 64 ? -21.525 29.777 3.490 1.00 11.85 62 LEU B CA 1
ATOM 1433 C C . LEU B 1 64 ? -20.717 28.898 2.531 1.00 12.24 62 LEU B C 1
ATOM 1434 O O . LEU B 1 64 ? -21.138 28.636 1.399 1.00 12.15 62 LEU B O 1
ATOM 1439 N N . ALA B 1 65 ? -19.554 28.439 2.982 1.00 11.93 63 ALA B N 1
ATOM 1440 C CA . ALA B 1 65 ? -18.756 27.524 2.166 1.00 12.18 63 ALA B CA 1
ATOM 1441 C C . ALA B 1 65 ? -19.542 26.225 1.926 1.00 12.27 63 ALA B C 1
ATOM 1442 O O . ALA B 1 65 ? -19.627 25.735 0.800 1.00 13.35 63 ALA B O 1
ATOM 1444 N N . CYS B 1 66 ? -20.133 25.683 2.991 1.00 12.93 64 CYS B N 1
ATOM 1445 C CA . CYS B 1 66 ? -20.969 24.483 2.878 1.00 14.34 64 CYS B CA 1
ATOM 1446 C C . CYS B 1 66 ? -22.121 24.725 1.902 1.00 14.37 64 CYS B C 1
ATOM 1447 O O . CYS B 1 66 ? -22.368 23.906 1.020 1.00 14.15 64 CYS B O 1
ATOM 1450 N N . SER B 1 67 ? -22.819 25.845 2.067 1.00 14.82 65 SER B N 1
ATOM 1451 C CA . SER B 1 67 ? -23.933 26.159 1.176 1.00 15.79 65 SER B CA 1
ATOM 1452 C C . SER B 1 67 ? -23.456 26.190 -0.255 1.00 15.99 65 SER B C 1
ATOM 1453 O O . SER B 1 67 ? -24.150 25.686 -1.135 1.00 16.57 65 SER B O 1
ATOM 1456 N N . SER B 1 68 ? -22.274 26.758 -0.498 1.00 15.85 66 SER B N 1
ATOM 1457 C CA . SER B 1 68 ? -21.742 26.800 -1.866 1.00 16.56 66 SER B CA 1
ATOM 1458 C C . SER B 1 68 ? -21.427 25.408 -2.427 1.00 16.73 66 SER B C 1
ATOM 1459 O O . SER B 1 68 ? -21.420 25.232 -3.651 1.00 16.44 66 SER B O 1
ATOM 1462 N N . SER B 1 69 ? -21.188 24.441 -1.538 1.00 16.65 67 SER B N 1
ATOM 1463 C CA A SER B 1 69 ? -20.929 23.059 -1.933 0.50 17.29 67 SER B CA 1
ATOM 1464 C CA B SER B 1 69 ? -20.932 23.054 -1.937 0.50 17.63 67 SER B CA 1
ATOM 1465 C C . SER B 1 69 ? -22.211 22.288 -2.247 1.00 17.72 67 SER B C 1
ATOM 1466 O O . SER B 1 69 ? -22.376 21.763 -3.353 1.00 17.95 67 SER B O 1
ATOM 1471 N N . HIS B 1 70 ? -23.117 22.205 -1.270 1.00 17.87 68 HIS B N 1
ATOM 1472 C CA . HIS B 1 70 ? -24.332 21.405 -1.451 1.00 18.35 68 HIS B CA 1
ATOM 1473 C C . HIS B 1 70 ? -25.457 22.158 -2.154 1.00 19.01 68 HIS B C 1
ATOM 1474 O O . HIS B 1 70 ? -26.473 21.556 -2.545 1.00 19.18 68 HIS B O 1
ATOM 1481 N N . GLY B 1 71 ? -25.269 23.462 -2.345 1.00 19.37 69 GLY B N 1
ATOM 1482 C CA . GLY B 1 71 ? -26.287 24.284 -2.989 1.00 20.03 69 GLY B CA 1
ATOM 1483 C C . GLY B 1 71 ? -27.147 24.994 -1.958 1.00 20.52 69 GLY B C 1
ATOM 1484 O O . GLY B 1 71 ? -27.448 24.439 -0.883 1.00 20.52 69 GLY B O 1
ATOM 1485 N N . PHE B 1 72 ? -27.546 26.223 -2.277 1.00 20.99 70 PHE B N 1
ATOM 1486 C CA . PHE B 1 72 ? -28.390 27.022 -1.378 1.00 21.75 70 PHE B CA 1
ATOM 1487 C C . PHE B 1 72 ? -29.848 26.562 -1.303 1.00 22.14 70 PHE B C 1
ATOM 1488 O O . PHE B 1 72 ? -30.620 27.059 -0.481 1.00 22.43 70 PHE B O 1
ATOM 1496 N N . ASP B 1 73 ? -30.213 25.604 -2.145 1.00 22.12 71 ASP B N 1
ATOM 1497 C CA . ASP B 1 73 ? -31.538 24.997 -2.074 1.00 22.66 71 ASP B CA 1
ATOM 1498 C C . ASP B 1 73 ? -31.563 23.842 -1.068 1.00 22.48 71 ASP B C 1
ATOM 1499 O O . ASP B 1 73 ? -32.595 23.193 -0.874 1.00 22.25 71 ASP B O 1
ATOM 1504 N N . ARG B 1 74 ? -30.417 23.591 -0.443 1.00 21.38 72 ARG B N 1
ATOM 1505 C CA . ARG B 1 74 ? -30.305 22.584 0.602 1.00 21.52 72 ARG B CA 1
ATOM 1506 C C . ARG B 1 74 ? -29.766 23.255 1.865 1.00 21.04 72 ARG B C 1
ATOM 1507 O O . ARG B 1 74 ? -29.190 24.347 1.796 1.00 20.69 72 ARG B O 1
ATOM 1515 N N . GLN B 1 75 ? -29.949 22.611 3.013 1.00 20.49 73 GLN B N 1
ATOM 1516 C CA . GLN B 1 75 ? -29.485 23.184 4.277 1.00 20.22 73 GLN B CA 1
ATOM 1517 C C . GLN B 1 75 ? -28.465 22.289 4.967 1.00 19.20 73 GLN B C 1
ATOM 1518 O O . GLN B 1 75 ? -28.520 21.062 4.849 1.00 18.59 73 GLN B O 1
ATOM 1524 N N . SER B 1 76 ? -27.540 22.914 5.699 1.00 17.79 74 SER B N 1
ATOM 1525 C CA . SER B 1 76 ? -26.657 22.199 6.620 1.00 17.75 74 SER B CA 1
ATOM 1526 C C . SER B 1 76 ? -26.561 23.031 7.898 1.00 17.57 74 SER B C 1
ATOM 1527 O O . SER B 1 76 ? -26.816 24.246 7.878 1.00 17.51 74 SER B O 1
ATOM 1530 N N . VAL B 1 77 ? -26.207 22.380 9.008 1.00 16.71 75 VAL B N 1
ATOM 1531 C CA . VAL B 1 77 ? -26.085 23.075 10.286 1.00 16.33 75 VAL B CA 1
ATOM 1532 C C . VAL B 1 77 ? -24.772 22.621 10.927 1.00 15.41 75 VAL B C 1
ATOM 1533 O O . VAL B 1 77 ? -24.313 21.502 10.667 1.00 14.73 75 VAL B O 1
ATOM 1537 N N . THR B 1 78 ? -24.197 23.475 11.762 1.00 15.34 76 THR B N 1
ATOM 1538 C CA . THR B 1 78 ? -22.942 23.137 12.441 1.00 15.53 76 THR B CA 1
ATOM 1539 C C . THR B 1 78 ? -23.231 22.030 13.444 1.00 14.78 76 THR B C 1
ATOM 1540 O O . THR B 1 78 ? -24.145 22.166 14.255 1.00 14.56 76 THR B O 1
ATOM 1544 N N . LEU B 1 79 ? -22.490 20.922 13.359 1.00 13.81 77 LEU B N 1
ATOM 1545 C CA . LEU B 1 79 ? -22.510 19.896 14.400 1.00 13.45 77 LEU B CA 1
ATOM 1546 C C . LEU B 1 79 ? -21.509 20.257 15.499 1.00 12.90 77 LEU B C 1
ATOM 1547 O O . LEU B 1 79 ? -21.812 20.182 16.695 1.00 11.76 77 LEU B O 1
ATOM 1552 N N . GLU B 1 80 ? -20.306 20.643 15.088 1.00 11.16 78 GLU B N 1
ATOM 1553 C CA . GLU B 1 80 ? -19.243 20.956 16.039 1.00 11.42 78 GLU B CA 1
ATOM 1554 C C . GLU B 1 80 ? -18.167 21.786 15.344 1.00 11.63 78 GLU B C 1
ATOM 1555 O O . GLU B 1 80 ? -18.047 21.762 14.108 1.00 10.52 78 GLU B O 1
ATOM 1561 N N . CYS B 1 81 ? -17.367 22.507 16.128 1.00 12.65 79 CYS B N 1
ATOM 1562 C CA . CYS B 1 81 ? -16.283 23.275 15.548 1.00 12.01 79 CYS B CA 1
ATOM 1563 C C . CYS B 1 81 ? -15.223 23.497 16.613 1.00 12.46 79 CYS B C 1
ATOM 1564 O O . CYS B 1 81 ? -15.549 23.543 17.819 1.00 12.17 79 CYS B O 1
ATOM 1567 N N . LYS B 1 82 ? -13.972 23.608 16.163 1.00 11.20 80 LYS B N 1
ATOM 1568 C CA . LYS B 1 82 ? -12.825 23.798 17.057 1.00 11.31 80 LYS B CA 1
ATOM 1569 C C . LYS B 1 82 ? -12.002 24.945 16.489 1.00 12.29 80 LYS B C 1
ATOM 1570 O O . LYS B 1 82 ? -11.740 24.983 15.271 1.00 13.05 80 LYS B O 1
ATOM 1576 N N . ILE B 1 83 ? -11.591 25.865 17.353 1.00 10.67 81 ILE B N 1
ATOM 1577 C CA . ILE B 1 83 ? -10.855 27.044 16.915 1.00 11.41 81 ILE B CA 1
ATOM 1578 C C . ILE B 1 83 ? -9.612 27.232 17.775 1.00 11.37 81 ILE B C 1
ATOM 1579 O O . ILE B 1 83 ? -9.644 26.894 18.975 1.00 11.01 81 ILE B O 1
ATOM 1584 N N . ASN B 1 84 ? -8.519 27.714 17.161 1.00 10.64 82 ASN B N 1
ATOM 1585 C CA . ASN B 1 84 ? -7.347 28.232 17.889 1.00 11.86 82 ASN B CA 1
ATOM 1586 C C . ASN B 1 84 ? -7.199 29.715 17.648 1.00 11.66 82 ASN B C 1
ATOM 1587 O O . ASN B 1 84 ? -7.323 30.160 16.515 1.00 11.75 82 ASN B O 1
ATOM 1592 N N . TYR B 1 85 ? -6.897 30.453 18.715 1.00 11.82 83 TYR B N 1
ATOM 1593 C CA . TYR B 1 85 ? -6.673 31.899 18.645 1.00 12.60 83 TYR B CA 1
ATOM 1594 C C . TYR B 1 85 ? -5.167 32.104 18.650 1.00 13.14 83 TYR B C 1
ATOM 1595 O O . TYR B 1 85 ? -4.452 31.612 19.540 1.00 13.64 83 TYR B O 1
ATOM 1604 N N . ILE B 1 86 ? -4.681 32.819 17.637 1.00 13.55 84 ILE B N 1
ATOM 1605 C CA . ILE B 1 86 ? -3.249 32.975 17.419 1.00 13.94 84 ILE B CA 1
ATOM 1606 C C . ILE B 1 86 ? -2.736 34.394 17.699 1.00 14.63 84 ILE B C 1
ATOM 1607 O O . ILE B 1 86 ? -1.661 34.560 18.292 1.00 13.98 84 ILE B O 1
ATOM 1612 N N . ARG B 1 87 ? -3.505 35.406 17.278 1.00 14.86 85 ARG B N 1
ATOM 1613 C CA A ARG B 1 87 ? -3.095 36.801 17.405 0.50 15.15 85 ARG B CA 1
ATOM 1614 C CA B ARG B 1 87 ? -3.104 36.813 17.426 0.50 15.26 85 ARG B CA 1
ATOM 1615 C C . ARG B 1 87 ? -4.277 37.690 17.819 1.00 15.41 85 ARG B C 1
ATOM 1616 O O . ARG B 1 87 ? -5.405 37.462 17.387 1.00 15.72 85 ARG B O 1
ATOM 1631 N N . ALA B 1 88 ? -4.016 38.708 18.641 1.00 15.56 86 ALA B N 1
ATOM 1632 C CA . ALA B 1 88 ? -5.085 39.639 19.023 1.00 15.75 86 ALA B CA 1
ATOM 1633 C C . ALA B 1 88 ? -5.321 40.657 17.903 1.00 16.00 86 ALA B C 1
ATOM 1634 O O . ALA B 1 88 ? -4.399 40.965 17.123 1.00 15.91 86 ALA B O 1
ATOM 1636 N N . VAL B 1 89 ? -6.553 41.152 17.819 1.00 14.82 87 VAL B N 1
ATOM 1637 C CA . VAL B 1 89 ? -6.935 42.169 16.835 1.00 14.82 87 VAL B CA 1
ATOM 1638 C C . VAL B 1 89 ? -7.417 43.391 17.623 1.00 15.39 87 VAL B C 1
ATOM 1639 O O . VAL B 1 89 ? -8.385 43.300 18.372 1.00 14.36 87 VAL B O 1
ATOM 1643 N N . ALA B 1 90 ? -6.736 44.517 17.443 1.00 15.96 88 ALA B N 1
ATOM 1644 C CA . ALA B 1 90 ? -7.016 45.735 18.214 1.00 16.55 88 ALA B CA 1
ATOM 1645 C C . ALA B 1 90 ? -7.819 46.756 17.412 1.00 17.45 88 ALA B C 1
ATOM 1646 O O . ALA B 1 90 ? -8.521 47.601 17.987 1.00 17.47 88 ALA B O 1
ATOM 1648 N N . ASP B 1 91 ? -7.712 46.685 16.084 1.00 17.37 89 ASP B N 1
ATOM 1649 C CA . ASP B 1 91 ? -8.389 47.620 15.196 1.00 18.27 89 ASP B CA 1
ATOM 1650 C C . ASP B 1 91 ? -8.366 47.105 13.764 1.00 17.47 89 ASP B C 1
ATOM 1651 O O . ASP B 1 91 ? -7.847 46.010 13.500 1.00 17.47 89 ASP B O 1
ATOM 1656 N N . GLY B 1 92 ? -8.923 47.893 12.849 1.00 16.78 90 GLY B N 1
ATOM 1657 C CA . GLY B 1 92 ? -8.921 47.543 11.435 1.00 16.45 90 GLY B CA 1
ATOM 1658 C C . GLY B 1 92 ? -9.993 46.511 11.120 1.00 16.40 90 GLY B C 1
ATOM 1659 O O . GLY B 1 92 ? -11.101 46.562 11.670 1.00 17.03 90 GLY B O 1
ATOM 1660 N N . GLU B 1 93 ? -9.677 45.591 10.217 1.00 14.66 91 GLU B N 1
ATOM 1661 C CA . GLU B 1 93 ? -10.610 44.542 9.822 1.00 14.41 91 GLU B CA 1
ATOM 1662 C C . GLU B 1 93 ? -9.880 43.216 9.690 1.00 13.25 91 GLU B C 1
ATOM 1663 O O . GLU B 1 93 ? -8.654 43.183 9.542 1.00 13.46 91 GLU B O 1
ATOM 1669 N N . VAL B 1 94 ? -10.644 42.130 9.729 1.00 12.76 92 VAL B N 1
ATOM 1670 C CA . VAL B 1 94 ? -10.105 40.802 9.454 1.00 12.15 92 VAL B CA 1
ATOM 1671 C C . VAL B 1 94 ? -10.909 40.159 8.331 1.00 12.94 92 VAL B C 1
ATOM 1672 O O . VAL B 1 94 ? -12.032 40.602 8.026 1.00 12.54 92 VAL B O 1
ATOM 1676 N N . ARG B 1 95 ? -10.328 39.140 7.708 1.00 12.23 93 ARG B N 1
ATOM 1677 C CA . ARG B 1 95 ? -11.011 38.388 6.656 1.00 12.60 93 ARG B CA 1
ATOM 1678 C C . ARG B 1 95 ? -10.936 36.920 7.036 1.00 12.86 93 ARG B C 1
ATOM 1679 O O . ARG B 1 95 ? -9.874 36.437 7.458 1.00 13.57 93 ARG B O 1
ATOM 1687 N N . CYS B 1 96 ? -12.042 36.212 6.866 1.00 12.36 94 CYS B N 1
ATOM 1688 C CA . CYS B 1 96 ? -12.071 34.782 7.097 1.00 12.32 94 CYS B CA 1
ATOM 1689 C C . CYS B 1 96 ? -12.305 34.099 5.763 1.00 12.15 94 CYS B C 1
ATOM 1690 O O . CYS B 1 96 ? -13.172 34.518 5.001 1.00 12.23 94 CYS B O 1
ATOM 1693 N N . VAL B 1 97 ? -11.519 33.061 5.482 1.00 12.20 95 VAL B N 1
ATOM 1694 C CA . VAL B 1 97 ? -11.728 32.228 4.307 1.00 12.28 95 VAL B CA 1
ATOM 1695 C C . VAL B 1 97 ? -11.941 30.805 4.793 1.00 12.42 95 VAL B C 1
ATOM 1696 O O . VAL B 1 97 ? -11.120 30.290 5.568 1.00 12.55 95 VAL B O 1
ATOM 1700 N N . ALA B 1 98 ? -13.047 30.186 4.376 1.00 11.80 96 ALA B N 1
ATOM 1701 C CA . ALA B 1 98 ? -13.348 28.800 4.727 1.00 11.07 96 ALA B CA 1
ATOM 1702 C C . ALA B 1 98 ? -13.380 27.950 3.462 1.00 11.69 96 ALA B C 1
ATOM 1703 O O . ALA B 1 98 ? -13.796 28.422 2.393 1.00 11.52 96 ALA B O 1
ATOM 1705 N N . ARG B 1 99 ? -12.945 26.704 3.598 1.00 11.17 97 ARG B N 1
ATOM 1706 C CA . ARG B 1 99 ? -12.910 25.755 2.497 1.00 12.42 97 ARG B CA 1
ATOM 1707 C C . ARG B 1 99 ? -13.456 24.402 2.942 1.00 11.77 97 ARG B C 1
ATOM 1708 O O . ARG B 1 99 ? -13.020 23.834 3.962 1.00 11.82 97 ARG B O 1
ATOM 1716 N N . VAL B 1 100 ? -14.416 23.883 2.177 1.00 10.77 98 VAL B N 1
ATOM 1717 C CA . VAL B 1 100 ? -14.943 22.542 2.412 1.00 10.85 98 VAL B CA 1
ATOM 1718 C C . VAL B 1 100 ? -13.875 21.527 2.009 1.00 10.91 98 VAL B C 1
ATOM 1719 O O . VAL B 1 100 ? -13.394 21.554 0.873 1.00 11.07 98 VAL B O 1
ATOM 1723 N N . LEU B 1 101 ? -13.482 20.675 2.951 1.00 10.93 99 LEU B N 1
ATOM 1724 C CA . LEU B 1 101 ? -12.488 19.633 2.693 1.00 12.04 99 LEU B CA 1
ATOM 1725 C C . LEU B 1 101 ? -13.119 18.326 2.271 1.00 11.70 99 LEU B C 1
ATOM 1726 O O . LEU B 1 101 ? -12.469 17.492 1.617 1.00 12.27 99 LEU B O 1
ATOM 1731 N N . HIS B 1 102 ? -14.372 18.132 2.670 1.00 12.28 100 HIS B N 1
ATOM 1732 C CA . HIS B 1 102 ? -15.109 16.924 2.329 1.00 13.27 100 HIS B CA 1
ATOM 1733 C C . HIS B 1 102 ? -16.596 17.208 2.359 1.00 13.49 100 HIS B C 1
ATOM 1734 O O . HIS B 1 102 ? -17.104 17.761 3.332 1.00 12.94 100 HIS B O 1
ATOM 1741 N N . ALA B 1 103 ? -17.296 16.811 1.298 1.00 14.58 101 ALA B N 1
ATOM 1742 C CA . ALA B 1 103 ? -18.744 16.975 1.255 1.00 16.08 101 ALA B CA 1
ATOM 1743 C C . ALA B 1 103 ? -19.414 15.623 1.072 1.00 17.26 101 ALA B C 1
ATOM 1744 O O . ALA B 1 103 ? -19.524 15.124 -0.048 1.00 17.71 101 ALA B O 1
ATOM 1746 N N . GLY B 1 104 ? -19.833 15.024 2.184 1.00 18.29 102 GLY B N 1
ATOM 1747 C CA . GLY B 1 104 ? -20.471 13.713 2.169 1.00 19.95 102 GLY B CA 1
ATOM 1748 C C . GLY B 1 104 ? -21.981 13.816 2.100 1.00 20.88 102 GLY B C 1
ATOM 1749 O O . GLY B 1 104 ? -22.548 14.927 2.147 1.00 21.15 102 GLY B O 1
ATOM 1750 N N . ARG B 1 105 ? -22.633 12.657 2.004 1.00 21.46 103 ARG B N 1
ATOM 1751 C CA A ARG B 1 105 ? -24.092 12.592 1.967 0.50 21.54 103 ARG B CA 1
ATOM 1752 C CA B ARG B 1 105 ? -24.095 12.583 1.967 0.50 21.54 103 ARG B CA 1
ATOM 1753 C C . ARG B 1 105 ? -24.712 13.075 3.276 1.00 21.45 103 ARG B C 1
ATOM 1754 O O . ARG B 1 105 ? -25.788 13.684 3.275 1.00 21.43 103 ARG B O 1
ATOM 1769 N N . ARG B 1 106 ? -24.029 12.808 4.390 1.00 20.77 104 ARG B N 1
ATOM 1770 C CA . ARG B 1 106 ? -24.556 13.131 5.709 1.00 20.28 104 ARG B CA 1
ATOM 1771 C C . ARG B 1 106 ? -23.806 14.245 6.449 1.00 19.45 104 ARG B C 1
ATOM 1772 O O . ARG B 1 106 ? -24.377 14.921 7.317 1.00 20.01 104 ARG B O 1
ATOM 1780 N N . SER B 1 107 ? -22.530 14.431 6.123 1.00 18.02 105 SER B N 1
ATOM 1781 C CA . SER B 1 107 ? -21.733 15.441 6.808 1.00 17.23 105 SER B CA 1
ATOM 1782 C C . SER B 1 107 ? -20.716 16.098 5.883 1.00 16.15 105 SER B C 1
ATOM 1783 O O . SER B 1 107 ? -20.350 15.539 4.846 1.00 15.98 105 SER B O 1
ATOM 1786 N N . LEU B 1 108 ? -20.278 17.293 6.274 1.00 14.48 106 LEU B N 1
ATOM 1787 C CA . LEU B 1 108 ? -19.217 18.002 5.587 1.00 13.67 106 LEU B CA 1
ATOM 1788 C C . LEU B 1 108 ? -18.158 18.392 6.601 1.00 13.09 106 LEU B C 1
ATOM 1789 O O . LEU B 1 108 ? -18.480 18.720 7.755 1.00 13.45 106 LEU B O 1
ATOM 1794 N N . VAL B 1 109 ? -16.902 18.358 6.178 1.00 11.34 107 VAL B N 1
ATOM 1795 C CA . VAL B 1 109 ? -15.780 18.821 7.006 1.00 10.77 107 VAL B CA 1
ATOM 1796 C C . VAL B 1 109 ? -15.276 20.091 6.360 1.00 11.23 107 VAL B C 1
ATOM 1797 O O . VAL B 1 109 ? -15.078 20.130 5.146 1.00 11.36 107 VAL B O 1
ATOM 1801 N N . VAL B 1 110 ? -15.065 21.120 7.171 1.00 10.90 108 VAL B N 1
ATOM 1802 C CA . VAL B 1 110 ? -14.701 22.453 6.678 1.00 12.42 108 VAL B CA 1
ATOM 1803 C C . VAL B 1 110 ? -13.573 22.988 7.546 1.00 12.60 108 VAL B C 1
ATOM 1804 O O . VAL B 1 110 ? -13.551 22.753 8.770 1.00 12.51 108 VAL B O 1
ATOM 1808 N N . GLU B 1 111 ? -12.625 23.685 6.918 1.00 11.87 109 GLU B N 1
ATOM 1809 C CA . GLU B 1 111 ? -11.612 24.401 7.689 1.00 12.93 109 GLU B CA 1
ATOM 1810 C C . GLU B 1 111 ? -11.680 25.898 7.375 1.00 12.21 109 GLU B C 1
ATOM 1811 O O . GLU B 1 111 ? -12.262 26.311 6.372 1.00 12.36 109 GLU B O 1
ATOM 1817 N N . ALA B 1 112 ? -11.112 26.715 8.242 1.00 12.35 110 ALA B N 1
ATOM 1818 C CA . ALA B 1 112 ? -11.139 28.153 7.994 1.00 12.70 110 ALA B CA 1
ATOM 1819 C C . ALA B 1 112 ? -9.981 28.843 8.659 1.00 12.90 110 ALA B C 1
ATOM 1820 O O . ALA B 1 112 ? -9.469 28.372 9.679 1.00 13.15 110 ALA B O 1
ATOM 1822 N N . GLU B 1 113 ? -9.575 29.968 8.083 1.00 13.04 111 GLU B N 1
ATOM 1823 C CA . GLU B 1 113 ? -8.578 30.805 8.713 1.00 14.37 111 GLU B CA 1
ATOM 1824 C C . GLU B 1 113 ? -9.056 32.244 8.708 1.00 13.07 111 GLU B C 1
ATOM 1825 O O . GLU B 1 113 ? -9.775 32.665 7.799 1.00 12.58 111 GLU B O 1
ATOM 1831 N N . VAL B 1 114 ? -8.662 32.968 9.747 1.00 11.88 112 VAL B N 1
ATOM 1832 C CA . VAL B 1 114 ? -8.929 34.394 9.874 1.00 11.90 112 VAL B CA 1
ATOM 1833 C C . VAL B 1 114 ? -7.560 35.046 9.822 1.00 11.65 112 VAL B C 1
ATOM 1834 O O . VAL B 1 114 ? -6.634 34.599 10.503 1.00 11.05 112 VAL B O 1
ATOM 1838 N N . ARG B 1 115 ? -7.438 36.082 8.991 1.00 12.24 113 ARG B N 1
ATOM 1839 C CA . ARG B 1 115 ? -6.210 36.853 8.871 1.00 12.13 113 ARG B CA 1
ATOM 1840 C C . ARG B 1 115 ? -6.468 38.356 9.044 1.00 12.52 113 ARG B C 1
ATOM 1841 O O . ARG B 1 115 ? -7.568 38.858 8.750 1.00 11.88 113 ARG B O 1
ATOM 1849 N N . GLN B 1 116 ? -5.456 39.076 9.521 1.00 13.02 114 GLN B N 1
ATOM 1850 C CA . GLN B 1 116 ? -5.451 40.528 9.386 1.00 13.31 114 GLN B CA 1
ATOM 1851 C C . GLN B 1 116 ? -4.261 40.876 8.519 1.00 13.71 114 GLN B C 1
ATOM 1852 O O . GLN B 1 116 ? -3.104 40.708 8.926 1.00 13.50 114 GLN B O 1
ATOM 1858 N N . GLY B 1 117 ? -4.542 41.324 7.297 1.00 14.07 115 GLY B N 1
ATOM 1859 C CA . GLY B 1 117 ? -3.476 41.461 6.295 1.00 15.08 115 GLY B CA 1
ATOM 1860 C C . GLY B 1 117 ? -2.914 40.071 6.063 1.00 15.63 115 GLY B C 1
ATOM 1861 O O . GLY B 1 117 ? -3.664 39.116 5.862 1.00 15.91 115 GLY B O 1
ATOM 1862 N N . ASP B 1 118 ? -1.603 39.929 6.159 1.00 15.77 116 ASP B N 1
ATOM 1863 C CA . ASP B 1 118 ? -1.001 38.621 5.971 1.00 16.85 116 ASP B CA 1
ATOM 1864 C C . ASP B 1 118 ? -0.912 37.795 7.260 1.00 16.30 116 ASP B C 1
ATOM 1865 O O . ASP B 1 118 ? -0.567 36.613 7.207 1.00 16.41 116 ASP B O 1
ATOM 1870 N N . LYS B 1 119 ? -1.247 38.404 8.396 1.00 14.52 117 LYS B N 1
ATOM 1871 C CA . LYS B 1 119 ? -1.013 37.776 9.708 1.00 14.08 117 LYS B CA 1
ATOM 1872 C C . LYS B 1 119 ? -2.129 36.816 10.077 1.00 13.05 117 LYS B C 1
ATOM 1873 O O . LYS B 1 119 ? -3.281 37.197 10.004 1.00 12.62 117 LYS B O 1
ATOM 1879 N N . LEU B 1 120 ? -1.780 35.594 10.507 1.00 11.99 118 LEU B N 1
ATOM 1880 C CA . LEU B 1 120 ? -2.775 34.621 10.943 1.00 12.12 118 LEU B CA 1
ATOM 1881 C C . LEU B 1 120 ? -3.328 35.028 12.303 1.00 12.06 118 LEU B C 1
ATOM 1882 O O . LEU B 1 120 ? -2.566 35.245 13.256 1.00 12.06 118 LEU B O 1
ATOM 1887 N N . VAL B 1 121 ? -4.651 35.116 12.390 1.00 11.21 119 VAL B N 1
ATOM 1888 C CA . VAL B 1 121 ? -5.333 35.501 13.622 1.00 11.64 119 VAL B CA 1
ATOM 1889 C C . VAL B 1 121 ? -5.987 34.301 14.322 1.00 11.74 119 VAL B C 1
ATOM 1890 O O . VAL B 1 121 ? -5.930 34.179 15.550 1.00 12.28 119 VAL B O 1
ATOM 1894 N N . ALA B 1 122 ? -6.613 33.426 13.544 1.00 11.20 120 ALA B N 1
ATOM 1895 C CA . ALA B 1 122 ? -7.294 32.242 14.097 1.00 11.55 120 ALA B CA 1
ATOM 1896 C C . ALA B 1 122 ? -7.393 31.166 13.017 1.00 11.76 120 ALA B C 1
ATOM 1897 O O . ALA B 1 122 ? -7.364 31.480 11.809 1.00 11.55 120 ALA B O 1
ATOM 1899 N N . LYS B 1 123 ? -7.464 29.910 13.447 1.00 11.53 121 LYS B N 1
ATOM 1900 C CA . LYS B 1 123 ? -7.586 28.785 12.520 1.00 12.15 121 LYS B CA 1
ATOM 1901 C C . LYS B 1 123 ? -8.583 27.831 13.130 1.00 12.58 121 LYS B C 1
ATOM 1902 O O . LYS B 1 123 ? -8.602 27.651 14.356 1.00 12.15 121 LYS B O 1
ATOM 1908 N N . GLY B 1 124 ? -9.434 27.240 12.297 1.00 12.51 122 GLY B N 1
ATOM 1909 C CA . GLY B 1 124 ? -10.413 26.297 12.827 1.00 12.41 122 GLY B CA 1
ATOM 1910 C C . GLY B 1 124 ? -10.819 25.201 11.869 1.00 12.25 122 GLY B C 1
ATOM 1911 O O . GLY B 1 124 ? -10.537 25.254 10.670 1.00 11.40 122 GLY B O 1
ATOM 1912 N N . GLN B 1 125 ? -11.496 24.204 12.427 1.00 12.01 123 GLN B N 1
ATOM 1913 C CA . GLN B 1 125 ? -11.963 23.064 11.671 1.00 13.04 123 GLN B CA 1
ATOM 1914 C C . GLN B 1 125 ? -13.253 22.608 12.304 1.00 12.40 123 GLN B C 1
ATOM 1915 O O . GLN B 1 125 ? -13.348 22.554 13.534 1.00 12.97 123 GLN B O 1
ATOM 1921 N N . GLY B 1 126 ? -14.246 22.275 11.487 1.00 11.37 124 GLY B N 1
ATOM 1922 C CA . GLY B 1 126 ? -15.516 21.855 12.049 1.00 11.39 124 GLY B CA 1
ATOM 1923 C C . GLY B 1 126 ? -16.265 20.907 11.146 1.00 11.43 124 GLY B C 1
ATOM 1924 O O . GLY B 1 126 ? -15.830 20.624 10.013 1.00 10.67 124 GLY B O 1
ATOM 1925 N N . THR B 1 127 ? -17.380 20.401 11.669 1.00 11.41 125 THR B N 1
ATOM 1926 C CA . THR B 1 127 ? -18.183 19.393 10.967 1.00 12.06 125 THR B CA 1
ATOM 1927 C C . THR B 1 127 ? -19.609 19.920 10.873 1.00 12.66 125 THR B C 1
ATOM 1928 O O . THR B 1 127 ? -20.146 20.467 11.856 1.00 12.28 125 THR B O 1
ATOM 1932 N N . PHE B 1 128 ? -20.206 19.774 9.689 1.00 13.29 126 PHE B N 1
ATOM 1933 C CA . PHE B 1 128 ? -21.574 20.209 9.445 1.00 15.05 126 PHE B CA 1
ATOM 1934 C C . PHE B 1 128 ? -22.426 18.992 9.109 1.00 15.49 126 PHE B C 1
ATOM 1935 O O . PHE B 1 128 ? -21.947 18.050 8.470 1.00 15.77 126 PHE B O 1
ATOM 1943 N N . ALA B 1 129 ? -23.688 18.998 9.539 1.00 16.46 127 ALA B N 1
ATOM 1944 C CA . ALA B 1 129 ? -24.608 17.923 9.192 1.00 17.22 127 ALA B CA 1
ATOM 1945 C C . ALA B 1 129 ? -25.427 18.357 7.988 1.00 18.24 127 ALA B C 1
ATOM 1946 O O . ALA B 1 129 ? -26.014 19.434 7.991 1.00 17.51 127 ALA B O 1
ATOM 1948 N N . GLN B 1 130 ? -25.449 17.506 6.970 1.00 19.51 128 GLN B N 1
ATOM 1949 C CA . GLN B 1 130 ? -26.251 17.748 5.781 1.00 21.37 128 GLN B CA 1
ATOM 1950 C C . GLN B 1 130 ? -27.697 17.426 6.109 1.00 22.17 128 GLN B C 1
ATOM 1951 O O . GLN B 1 130 ? -28.007 16.304 6.519 1.00 22.07 128 GLN B O 1
ATOM 1957 N N . LEU B 1 131 ? -28.582 18.401 5.931 1.00 23.53 129 LEU B N 1
ATOM 1958 C CA . LEU B 1 131 ? -30.009 18.156 6.112 1.00 24.98 129 LEU B CA 1
ATOM 1959 C C . LEU B 1 131 ? -30.639 17.733 4.786 1.00 25.54 129 LEU B C 1
ATOM 1960 O O . LEU B 1 131 ? -30.046 17.877 3.709 1.00 26.08 129 LEU B O 1
#

Nearest PDB structures (foldseek):
  1zki-assembly1_B  TM=1.002E+00  e=1.362E-23  Pseudomonas aeruginosa PAO1
  2pim-assembly1_A  TM=9.050E-01  e=1.783E-09  Cupriavidus pinatubonensis JMP134
  3lz7-assembly1_A  TM=8.471E-01  e=5.473E-10  Haemophilus influenzae
  3lw3-assembly1_A  TM=8.371E-01  e=1.299E-07  Helicobacter felis
  3lwg-assembly1_A  TM=8.421E-01  e=2.738E-07  Helicobacter felis

Solvent-accessible surface area: 12246 Å² total

B-factor: mean 20.05, std 11.31, range [8.8, 72.05]

Secondary structure (DSSP, 8-state):
--TT---HHHHHHT-EEEEE-SSEEEEEE--GGG--TT---HHHHHH-----HHHHHHH-TTS-EEEEEEEEEE-S---SS-EEEEEEEEEE-SSEEEEEEEEEETTEEEEEEEEEEEE-/--TT---HHHHHHT-EEEEEETTEEEEEE--GGG--TT---HHHHHH-----HHHHHHH-TTS-EEEEEEEEEE-S---SS-EEEEEEEEEE-SSEEEEEEEEEETTEEEEEEEEEEEE-

Radius of gyration: 19.29 Å; Cα contacts (8 Å, |Δi|>4): 535; chains: 2; bounding box: 51×56×34 Å